Protein AF-0000000075980048 (afdb_homodimer)

Nearest PDB structures (foldseek):
  9bia-assembly1_C  TM=9.803E-01  e=6.933E-07  Mus musculus
  8szb-assembly1_A  TM=8.051E-01  e=3.350E-06  Homo sapiens
  8sza-assembly1_B  TM=8.006E-01  e=1.485E-04  Homo sapiens
  5l0h-assembly1_A  TM=6.666E-01  e=1.496E+00  Homo sapiens
  9bia-assembly1_C  TM=9.804E-01  e=6.391E-07  Mus musculus

Radius of gyration: 47.78 Å; Cα contacts (8 Å, |Δi|>4): 244; chains: 2; bounding box: 44×178×132 Å

Sequence (322 aa):
MADIVTNTSTPSNNNDKENENLPENELEMREIPNSTENQPRIIRFSSILDPNAYATKKTVAQGMLDVALLTANASQLKYLLQMGERHEFYHLMITLISISIILQILIGALFIVIGRMNVNKEKHQPRANSLNNAITIGIFIITVDNILISSFGMKNSDNIAMADIVTNTSTPSNNNDKENENLPENELEMREIPNSTENQPRIIRFSSILDPNAYATKKTVAQGMLDVALLTANASQLKYLLQMGERHEFYHLMITLISISIILQILIGALFIVIGRMNVNKEKHQPRANSLNNAITIGIFIITVDNILISSFGMKNSDNIA

Solvent-accessible surface area (backbone atoms only — not comparable to full-atom values): 19107 Å² total; per-residue (Å²): 140,74,85,72,79,71,81,76,76,74,77,78,77,76,77,70,80,70,76,71,75,69,74,76,74,73,74,71,72,67,71,66,74,75,70,68,69,71,51,74,71,66,71,61,77,66,61,68,68,49,67,39,61,54,51,39,53,50,40,50,39,42,46,40,51,50,51,27,40,46,41,46,47,50,39,50,50,52,49,49,64,70,64,36,80,76,40,92,52,34,68,59,45,54,50,53,49,51,50,43,46,55,52,47,52,53,47,50,52,50,45,57,55,54,53,71,54,54,62,79,40,70,85,42,24,54,58,48,52,53,51,50,50,53,44,39,53,52,44,50,51,45,25,54,48,37,50,51,48,46,70,58,67,70,74,73,66,71,72,78,108,132,81,73,76,72,78,76,79,76,76,78,78,79,75,76,74,76,75,74,73,74,68,74,77,75,73,74,70,73,70,70,66,73,74,70,68,68,71,52,73,71,67,71,62,77,65,61,68,69,48,67,39,61,55,51,39,52,49,42,53,40,42,46,40,50,49,53,27,40,45,41,48,49,50,40,52,50,52,49,49,63,69,63,37,80,77,41,92,52,35,70,58,44,52,50,52,48,52,51,44,48,55,53,47,52,54,47,50,52,50,45,56,56,54,54,73,54,53,62,77,39,69,85,42,23,55,58,48,50,51,50,50,51,52,45,39,54,50,45,50,51,46,24,54,50,36,52,52,47,46,71,58,67,69,72,73,66,70,70,80,108

Secondary structure (DSSP, 8-state):
------------------------------------S-S-----------HHHHHHHHHHHHHHHHHHHHHHHHHHHHHHHHHGGGSTTHHHHHHHHHHHHHHHHHHHHHHHHHHT--TTSGGGHHHHHHHHHHHHHHHHHHHHHHHHHHHH----GGGG-/------------------------------------S-S-----------HHHHHHHHHHHHHHHHHHHHHHHHHHHHHHHHHGGGSTTHHHHHHHHHHHHHHHHHHHHHHHHHHT--TTSGGGHHHHHHHHHHHHHHHHHHHHHHHHHHHH----GGGG-

Foldseek 3Di:
DDDPVPPPPVPPPPPPPVVPPPPPPPPPPPPPVCVCPPPPPPVPVVVPDPPQVVVLVVLVVVLVVLVVVLVVLVVVLVVLVVVPPVAPCSVVLNVLSVVLNVLSVVLSVLSVVLSPFGCVDPVRPVVNVVSVVVSVVSVVVSVVSVVVSVVRRDPPVVVVD/DPPVVPDPPPPPPPVVPPPVPPPPPPPPPPVPVPVCPPPPPPVPVVVPDPPQVVVLVVLVVVLVVLVVVLVVLVVVLVVLVVVPPVAPCSVVL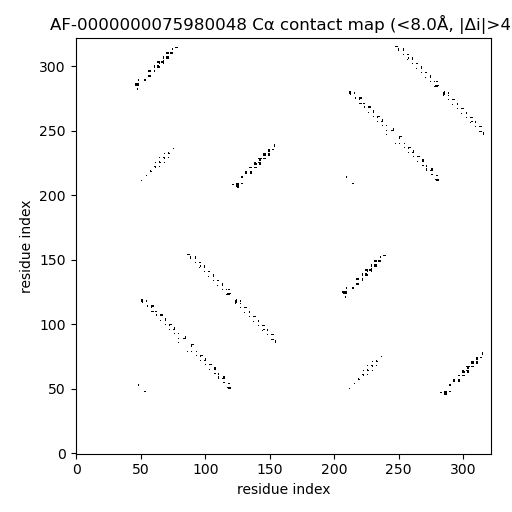NVLSVVLNVLSVVLSVLSVVLSPFGCVDPVRPVVNVVSVVVSVVSVVVSVVSVVVSVVRRDDPVVPVD

InterPro domains:
  IPR007007 Ninjurin [PF04923] (52-152)
  IPR007007 Ninjurin [PTHR12316] (14-157)

pLDDT: mean 70.2, std 27.67, range [22.55, 97.38]

Structure (mmCIF, N/CA/C/O backbone):
data_AF-0000000075980048-model_v1
#
loop_
_entity.id
_entity.type
_entity.pdbx_description
1 polymer 'Ninjurin-2-like isoform X2'
#
loop_
_atom_site.group_PDB
_atom_site.id
_atom_site.type_symbol
_atom_site.label_atom_id
_atom_site.label_alt_id
_atom_site.label_comp_id
_atom_site.label_asym_id
_atom_site.label_entity_id
_atom_site.label_seq_id
_atom_site.pdbx_PDB_ins_code
_atom_site.Cartn_x
_atom_site.Cartn_y
_atom_site.Cartn_z
_atom_site.occupancy
_atom_site.B_iso_or_equiv
_atom_site.auth_seq_id
_atom_site.auth_comp_id
_atom_site.auth_asym_id
_atom_site.auth_atom_id
_atom_site.pdbx_PDB_model_num
ATOM 1 N N . MET A 1 1 ? 28.969 -141.5 16.172 1 22.89 1 MET A N 1
ATOM 2 C CA . MET A 1 1 ? 29.688 -140.375 16.734 1 22.89 1 MET A CA 1
ATOM 3 C C . MET A 1 1 ? 28.922 -139 16.453 1 22.89 1 MET A C 1
ATOM 5 O O . MET A 1 1 ? 27.938 -139 15.727 1 22.89 1 MET A O 1
ATOM 9 N N . ALA A 1 2 ? 29.594 -138.125 15.75 1 22.55 2 ALA A N 1
ATOM 10 C CA . ALA A 1 2 ? 29.938 -136.75 16 1 22.55 2 ALA A CA 1
ATOM 11 C C . ALA A 1 2 ? 28.859 -135.75 15.445 1 22.55 2 ALA A C 1
ATOM 13 O O . ALA A 1 2 ? 28.391 -134.875 16.141 1 22.55 2 ALA A O 1
ATOM 14 N N . ASP A 1 3 ? 28.828 -135.625 14.18 1 24.42 3 ASP A N 1
ATOM 15 C CA . ASP A 1 3 ? 29.094 -134.25 13.703 1 24.42 3 ASP A CA 1
ATOM 16 C C . ASP A 1 3 ? 27.812 -133.375 13.648 1 24.42 3 ASP A C 1
ATOM 18 O O . ASP A 1 3 ? 26.844 -133.75 12.992 1 24.42 3 ASP A O 1
ATOM 22 N N . ILE A 1 4 ? 27.531 -132.75 14.727 1 28.95 4 ILE A N 1
ATOM 23 C CA . ILE A 1 4 ? 26.516 -131.75 15.219 1 28.95 4 ILE A CA 1
ATOM 24 C C . ILE A 1 4 ? 26.328 -130.625 14.211 1 28.95 4 ILE A C 1
ATOM 26 O O . ILE A 1 4 ? 27.172 -129.75 14.102 1 28.95 4 ILE A O 1
ATOM 30 N N . VAL A 1 5 ? 26.156 -131 12.961 1 31.89 5 VAL A N 1
ATOM 31 C CA . VAL A 1 5 ? 26.25 -130 11.883 1 31.89 5 VAL A CA 1
ATOM 32 C C . VAL A 1 5 ? 25.312 -128.875 12.172 1 31.89 5 VAL A C 1
ATOM 34 O O . VAL A 1 5 ? 24.094 -129 12.273 1 31.89 5 VAL A O 1
ATOM 37 N N . THR A 1 6 ? 25.781 -127.938 13.102 1 27.59 6 THR A N 1
ATOM 38 C CA . THR A 1 6 ? 25.25 -126.688 13.695 1 27.59 6 THR A CA 1
ATOM 39 C C . THR A 1 6 ? 24.766 -125.75 12.617 1 27.59 6 THR A C 1
ATOM 41 O O . THR A 1 6 ? 25.516 -125.438 11.688 1 27.59 6 THR A O 1
ATOM 44 N N . ASN A 1 7 ? 23.469 -125.812 12.25 1 26.84 7 ASN A N 1
ATOM 45 C CA . ASN A 1 7 ? 22.641 -125.125 11.297 1 26.84 7 ASN A CA 1
ATOM 46 C C . ASN A 1 7 ? 22.844 -123.562 11.391 1 26.84 7 ASN A C 1
ATOM 48 O O . ASN A 1 7 ? 22.5 -123 12.406 1 26.84 7 ASN A O 1
ATOM 52 N N . THR A 1 8 ? 24.094 -123.062 11.055 1 26.33 8 THR A N 1
ATOM 53 C CA . THR A 1 8 ? 24.578 -121.75 11.18 1 26.33 8 THR A CA 1
ATOM 54 C C . THR A 1 8 ? 23.609 -120.75 10.523 1 26.33 8 THR A C 1
ATOM 56 O O . THR A 1 8 ? 23.312 -120.875 9.328 1 26.33 8 THR A O 1
ATOM 59 N N . SER A 1 9 ? 22.547 -120.312 11.289 1 27.78 9 SER A N 1
ATOM 60 C CA . SER A 1 9 ? 21.453 -119.375 11.086 1 27.78 9 SER A CA 1
ATOM 61 C C . SER A 1 9 ? 21.938 -118.062 10.516 1 27.78 9 SER A C 1
ATOM 63 O O . SER A 1 9 ? 22.672 -117.312 11.18 1 27.78 9 SER A O 1
ATOM 65 N N . THR A 1 10 ? 22.516 -118.062 9.289 1 27.7 10 THR A N 1
ATOM 66 C CA . THR A 1 10 ? 23.172 -116.938 8.703 1 27.7 10 THR A CA 1
ATOM 67 C C . THR A 1 10 ? 22.234 -115.688 8.703 1 27.7 10 THR A C 1
ATOM 69 O O . THR A 1 10 ? 21.156 -115.75 8.133 1 27.7 10 THR A O 1
ATOM 72 N N . PRO A 1 11 ? 22.203 -114.875 9.812 1 30.25 11 PRO A N 1
ATOM 73 C CA . PRO A 1 11 ? 21.312 -113.75 10.031 1 30.25 11 PRO A CA 1
ATOM 74 C C . PRO A 1 11 ? 21.406 -112.688 8.922 1 30.25 11 PRO A C 1
ATOM 76 O O . PRO A 1 11 ? 22.516 -112.312 8.531 1 30.25 11 PRO A O 1
ATOM 79 N N . SER A 1 12 ? 20.75 -112.875 7.77 1 28.48 12 SER A N 1
ATOM 80 C CA . SER A 1 12 ? 20.812 -112 6.621 1 28.48 12 SER A CA 1
ATOM 81 C C . SER A 1 12 ? 20.609 -110.562 7.039 1 28.48 12 SER A C 1
ATOM 83 O O . SER A 1 12 ? 19.625 -110.188 7.703 1 28.48 12 SER A O 1
ATOM 85 N N . ASN A 1 13 ? 21.688 -109.75 7.398 1 24.8 13 ASN A N 1
ATOM 86 C CA . ASN A 1 13 ? 21.906 -108.375 7.793 1 24.8 13 ASN A CA 1
ATOM 87 C C . ASN A 1 13 ? 21.219 -107.375 6.828 1 24.8 13 ASN A C 1
ATOM 89 O O . ASN A 1 13 ? 21.688 -107.188 5.703 1 24.8 13 ASN A O 1
ATOM 93 N N . ASN A 1 14 ? 19.906 -107.562 6.504 1 25.2 14 ASN A N 1
ATOM 94 C CA . ASN A 1 14 ? 19.219 -106.625 5.598 1 25.2 14 ASN A CA 1
ATOM 95 C C . ASN A 1 14 ? 19.484 -105.188 5.953 1 25.2 14 ASN A C 1
ATOM 97 O O . ASN A 1 14 ? 19.188 -104.75 7.066 1 25.2 14 ASN A O 1
ATOM 101 N N . ASN A 1 15 ? 20.641 -104.625 5.539 1 23.73 15 ASN A N 1
ATOM 102 C CA . ASN A 1 15 ? 21.141 -103.25 5.641 1 23.73 15 ASN A CA 1
ATOM 103 C C . ASN A 1 15 ? 20.047 -102.25 5.312 1 23.73 15 ASN A C 1
ATOM 105 O O . ASN A 1 15 ? 19.406 -102.312 4.27 1 23.73 15 ASN A O 1
ATOM 109 N N . ASP A 1 16 ? 19.406 -101.5 6.297 1 26.7 16 ASP A N 1
ATOM 110 C CA . ASP A 1 16 ? 18.438 -100.438 6.57 1 26.7 16 ASP A CA 1
ATOM 111 C C . ASP A 1 16 ? 18.703 -99.25 5.715 1 26.7 16 ASP A C 1
ATOM 113 O O . ASP A 1 16 ? 18.375 -98.125 6.113 1 26.7 16 ASP A O 1
ATOM 117 N N . LYS A 1 17 ? 19.391 -99.312 4.516 1 28.08 17 LYS A N 1
ATOM 118 C CA . LYS A 1 17 ? 19.797 -97.938 4.117 1 28.08 17 LYS A CA 1
ATOM 119 C C . LYS A 1 17 ? 18.609 -97 3.979 1 28.08 17 LYS A C 1
ATOM 121 O O . LYS A 1 17 ? 17.797 -97.188 3.059 1 28.08 17 LYS A O 1
ATOM 126 N N . GLU A 1 18 ? 17.828 -96.812 5.07 1 27.5 18 GLU A N 1
ATOM 127 C CA . GLU A 1 18 ? 16.719 -95.875 5.047 1 27.5 18 GLU A CA 1
ATOM 128 C C . GLU A 1 18 ? 17.141 -94.562 4.434 1 27.5 18 GLU A C 1
ATOM 130 O O . GLU A 1 18 ? 18.047 -93.875 4.941 1 27.5 18 GLU A O 1
ATOM 135 N N . ASN A 1 19 ? 17.344 -94.562 3.066 1 26.55 19 ASN A N 1
ATOM 136 C CA . ASN A 1 19 ? 17.594 -93.312 2.336 1 26.55 19 ASN A CA 1
ATOM 137 C C . ASN A 1 19 ? 16.688 -92.188 2.834 1 26.55 19 ASN A C 1
ATOM 139 O O . ASN A 1 19 ? 15.469 -92.25 2.682 1 26.55 19 ASN A O 1
ATOM 143 N N . GLU A 1 20 ? 16.922 -91.688 4.039 1 28.11 20 GLU A N 1
ATOM 144 C CA . GLU A 1 20 ? 16.25 -90.562 4.652 1 28.11 20 GLU A CA 1
ATOM 145 C C . GLU A 1 20 ? 16.078 -89.438 3.66 1 28.11 20 GLU A C 1
ATOM 147 O O . GLU A 1 20 ? 17.062 -88.875 3.135 1 28.11 20 GLU A O 1
ATOM 152 N N . ASN A 1 21 ? 15.102 -89.625 2.699 1 29.31 21 ASN A N 1
ATOM 153 C CA . ASN A 1 21 ? 14.703 -88.5 1.833 1 29.31 21 ASN A CA 1
ATOM 154 C C . ASN A 1 21 ? 14.719 -87.188 2.582 1 29.31 21 ASN A C 1
ATOM 156 O O . ASN A 1 21 ? 14.062 -87.062 3.619 1 29.31 21 ASN A O 1
ATOM 160 N N . LEU A 1 22 ? 15.852 -86.5 2.674 1 30.58 22 LEU A N 1
ATOM 161 C CA . LEU A 1 22 ? 16 -85.188 3.238 1 30.58 22 LEU A CA 1
ATOM 162 C C . LEU A 1 22 ? 14.891 -84.25 2.764 1 30.58 22 LEU A C 1
ATOM 164 O O . LEU A 1 22 ? 14.586 -84.188 1.57 1 30.58 22 LEU A O 1
ATOM 168 N N . PRO A 1 23 ? 13.867 -84.125 3.648 1 31.61 23 PRO A N 1
ATOM 169 C CA . PRO A 1 23 ? 12.781 -83.188 3.277 1 31.61 23 PRO A CA 1
ATOM 170 C C . PRO A 1 23 ? 13.289 -81.875 2.633 1 31.61 23 PRO A C 1
ATOM 172 O O . PRO A 1 23 ? 14.336 -81.375 3.023 1 31.61 23 PRO A O 1
ATOM 175 N N . GLU A 1 24 ? 13.32 -81.812 1.314 1 29.7 24 GLU A N 1
ATOM 176 C CA . GLU A 1 24 ? 13.625 -80.562 0.643 1 29.7 24 GLU A CA 1
ATOM 177 C C . GLU A 1 24 ? 12.992 -79.375 1.374 1 29.7 24 GLU A C 1
ATOM 179 O O . GLU A 1 24 ? 11.773 -79.312 1.559 1 29.7 24 GLU A O 1
ATOM 184 N N . ASN A 1 25 ? 13.594 -78.938 2.5 1 28.64 25 ASN A N 1
ATOM 185 C CA . ASN A 1 25 ? 13.242 -77.688 3.195 1 28.64 25 ASN A CA 1
ATOM 186 C C . ASN A 1 25 ? 12.844 -76.562 2.217 1 28.64 25 ASN A C 1
ATOM 188 O O . ASN A 1 25 ? 13.664 -76.125 1.425 1 28.64 25 ASN A O 1
ATOM 192 N N . GLU A 1 26 ? 11.641 -76.75 1.556 1 31.55 26 GLU A N 1
ATOM 193 C CA . GLU A 1 26 ? 11.078 -75.625 0.807 1 31.55 26 GLU A CA 1
ATOM 194 C C . GLU A 1 26 ? 11.398 -74.312 1.481 1 31.55 26 GLU A C 1
ATOM 196 O O . GLU A 1 26 ? 11.07 -74.062 2.65 1 31.55 26 GLU A O 1
ATOM 201 N N . LEU A 1 27 ? 12.578 -73.75 1.299 1 29.86 27 LEU A N 1
ATOM 202 C CA . LEU A 1 27 ? 12.922 -72.375 1.653 1 29.86 27 LEU A CA 1
ATOM 203 C C . LEU A 1 27 ? 11.742 -71.438 1.426 1 29.86 27 LEU A C 1
ATOM 205 O O . LEU A 1 27 ? 11.281 -71.25 0.293 1 29.86 27 LEU A O 1
ATOM 209 N N . GLU A 1 28 ? 10.695 -71.5 2.277 1 32.94 28 GLU A N 1
ATOM 210 C CA . GLU A 1 28 ? 9.695 -70.438 2.348 1 32.94 28 GLU A CA 1
ATOM 211 C C . GLU A 1 28 ? 10.336 -69.062 2.123 1 32.94 28 GLU A C 1
ATOM 213 O O . GLU A 1 28 ? 11.148 -68.625 2.926 1 32.94 28 GLU A O 1
ATOM 218 N N . MET A 1 29 ? 10.82 -68.812 0.906 1 29.86 29 MET A N 1
ATOM 219 C CA . MET A 1 29 ? 11.18 -67.375 0.688 1 29.86 29 MET A CA 1
ATOM 220 C C . MET A 1 29 ? 10.172 -66.438 1.353 1 29.86 29 MET A C 1
ATOM 222 O O . MET A 1 29 ? 9.008 -66.438 0.955 1 29.86 29 MET A O 1
ATOM 226 N N . ARG A 1 30 ? 10.148 -66.438 2.693 1 30.91 30 ARG A N 1
ATOM 227 C CA . ARG A 1 30 ? 9.391 -65.375 3.346 1 30.91 30 ARG A CA 1
ATOM 228 C C . ARG A 1 30 ? 9.484 -64.062 2.566 1 30.91 30 ARG A C 1
ATOM 230 O O . ARG A 1 30 ? 10.586 -63.562 2.332 1 30.91 30 ARG A O 1
ATOM 237 N N . GLU A 1 31 ? 8.633 -63.938 1.567 1 34.25 31 GLU A N 1
ATOM 238 C CA . GLU A 1 31 ? 8.484 -62.594 1.015 1 34.25 31 GLU A CA 1
ATOM 239 C C . GLU A 1 31 ? 8.594 -61.531 2.105 1 34.25 31 GLU A C 1
ATOM 241 O O . GLU A 1 31 ? 7.844 -61.562 3.086 1 34.25 31 GLU A O 1
ATOM 246 N N . ILE A 1 32 ? 9.781 -61.188 2.529 1 35.41 32 ILE A N 1
ATOM 247 C CA . ILE A 1 32 ? 9.906 -60 3.369 1 35.41 32 ILE A CA 1
ATOM 248 C C . ILE A 1 32 ? 8.961 -58.906 2.867 1 35.41 32 ILE A C 1
ATOM 250 O O . ILE A 1 32 ? 8.992 -58.531 1.69 1 35.41 32 ILE A O 1
ATOM 254 N N . PRO A 1 33 ? 7.719 -58.906 3.424 1 34.97 33 PRO A N 1
ATOM 255 C CA . PRO A 1 33 ? 6.949 -57.75 2.941 1 34.97 33 PRO A CA 1
ATOM 256 C C . PRO A 1 33 ? 7.812 -56.5 2.76 1 34.97 33 PRO A C 1
ATOM 258 O O . PRO A 1 33 ? 8.727 -56.25 3.553 1 34.97 33 PRO A O 1
ATOM 261 N N . ASN A 1 34 ? 8.266 -56.188 1.559 1 34.56 34 ASN A N 1
ATOM 262 C CA . ASN A 1 34 ? 8.875 -54.906 1.263 1 34.56 34 ASN A CA 1
ATOM 263 C C . ASN A 1 34 ? 8.266 -53.781 2.102 1 34.56 34 ASN A C 1
ATOM 265 O O . ASN A 1 34 ? 7.082 -53.469 1.952 1 34.56 34 ASN A O 1
ATOM 269 N N . SER A 1 35 ? 8.43 -53.812 3.42 1 35.81 35 SER A N 1
ATOM 270 C CA . SER A 1 35 ? 8.109 -52.688 4.316 1 35.81 35 SER A CA 1
ATOM 271 C C . SER A 1 35 ? 8.383 -51.344 3.65 1 35.81 35 SER A C 1
ATOM 273 O O . SER A 1 35 ? 9.352 -50.656 3.988 1 35.81 35 SER A O 1
ATOM 275 N N . THR A 1 36 ? 8.562 -51.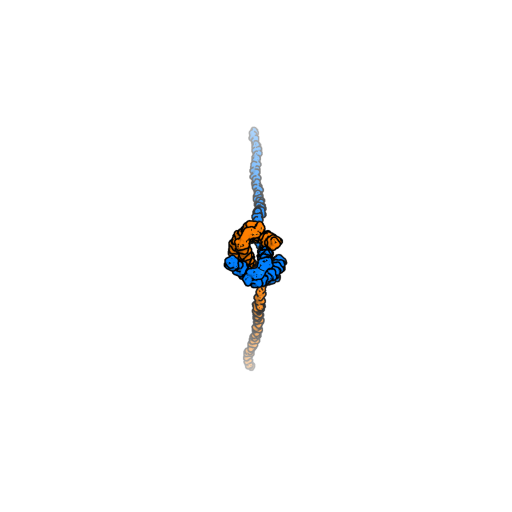375 2.299 1 38.69 36 THR A N 1
ATOM 276 C CA . THR A 1 36 ? 8.719 -50.062 1.709 1 38.69 36 THR A CA 1
ATOM 277 C C . THR A 1 36 ? 7.688 -49.094 2.279 1 38.69 36 THR A C 1
ATOM 279 O O . THR A 1 36 ? 7.605 -47.938 1.85 1 38.69 36 THR A O 1
ATOM 282 N N . GLU A 1 37 ? 6.664 -49.688 2.879 1 36.12 37 GLU A N 1
ATOM 283 C CA . GLU A 1 37 ? 5.547 -48.812 3.182 1 36.12 37 GLU A CA 1
ATOM 284 C C . GLU A 1 37 ? 5.992 -47.625 4.047 1 36.12 37 GLU A C 1
ATOM 286 O O . GLU A 1 37 ? 5.5 -46.5 3.891 1 36.12 37 GLU A O 1
ATOM 291 N N . ASN A 1 38 ? 6.566 -48.062 5.211 1 36.72 38 ASN A N 1
ATOM 292 C CA . ASN A 1 38 ? 6.602 -47.062 6.266 1 36.72 38 ASN A CA 1
ATOM 293 C C . ASN A 1 38 ? 7.602 -45.938 5.953 1 36.72 38 ASN A C 1
ATOM 295 O O . ASN A 1 38 ? 8.703 -45.938 6.504 1 36.72 38 ASN A O 1
ATOM 299 N N . GLN A 1 39 ? 8.234 -46 4.789 1 37.38 39 GLN A N 1
ATOM 300 C CA . GLN A 1 39 ? 9.07 -44.812 4.734 1 37.38 39 GLN A CA 1
ATOM 301 C C . GLN A 1 39 ? 8.344 -43.594 5.348 1 37.38 39 GLN A C 1
ATOM 303 O O . GLN A 1 39 ? 7.148 -43.406 5.129 1 37.38 39 GLN A O 1
ATOM 308 N N . PRO A 1 40 ? 8.633 -43.281 6.547 1 37.66 40 PRO A N 1
ATOM 309 C CA . PRO A 1 40 ? 7.957 -42.062 7.047 1 37.66 40 PRO A CA 1
ATOM 310 C C . PRO A 1 40 ? 7.695 -41.031 5.953 1 37.66 40 PRO A C 1
ATOM 312 O O . PRO A 1 40 ? 8.57 -40.781 5.121 1 37.66 40 PRO A O 1
ATOM 315 N N . ARG A 1 41 ? 6.531 -41.125 5.305 1 35.56 41 ARG A N 1
ATOM 316 C CA . ARG A 1 41 ? 6.164 -39.969 4.496 1 35.56 41 ARG A CA 1
ATOM 317 C C . ARG A 1 41 ? 6.719 -38.688 5.094 1 35.56 41 ARG A C 1
ATOM 319 O O . ARG A 1 41 ? 6.297 -38.25 6.172 1 35.56 41 ARG A O 1
ATOM 326 N N . ILE A 1 42 ? 7.988 -38.594 5.199 1 33.53 42 ILE A N 1
ATOM 327 C CA . ILE A 1 42 ? 8.414 -37.219 5.477 1 33.53 42 ILE A CA 1
ATOM 328 C C . ILE A 1 42 ? 7.379 -36.25 4.941 1 33.53 42 ILE A C 1
ATOM 330 O O . ILE A 1 42 ? 7.141 -36.188 3.73 1 33.53 42 ILE A O 1
ATOM 334 N N . ILE A 1 43 ? 6.285 -36.219 5.578 1 34.66 43 ILE A N 1
ATOM 335 C CA . ILE A 1 43 ? 5.43 -35.094 5.301 1 34.66 43 ILE A CA 1
ATOM 336 C C . ILE A 1 43 ? 6.285 -33.875 4.91 1 34.66 43 ILE A C 1
ATOM 338 O O . ILE A 1 43 ? 6.977 -33.312 5.75 1 34.66 43 ILE A O 1
ATOM 342 N N . ARG A 1 44 ? 7.117 -34.062 3.963 1 35.94 44 ARG A N 1
ATOM 343 C CA . ARG A 1 44 ? 7.668 -32.844 3.426 1 35.94 44 ARG A CA 1
ATOM 344 C C . ARG A 1 44 ? 6.641 -31.703 3.492 1 35.94 44 ARG A C 1
ATOM 346 O O . ARG A 1 44 ? 5.566 -31.812 2.896 1 35.94 44 ARG A O 1
ATOM 353 N N . PHE A 1 45 ? 6.402 -31.203 4.605 1 38.38 45 PHE A N 1
ATOM 354 C CA . PHE A 1 45 ? 5.754 -29.891 4.594 1 38.38 45 PHE A CA 1
ATOM 355 C C . PHE A 1 45 ? 6.098 -29.125 3.32 1 38.38 45 PHE A C 1
ATOM 357 O O . PHE A 1 45 ? 7.098 -28.406 3.273 1 38.38 45 PHE A O 1
ATOM 364 N N . SER A 1 46 ? 6.488 -29.797 2.285 1 42.94 46 SER A N 1
ATOM 365 C CA . SER A 1 46 ? 6.605 -29.125 0.997 1 42.94 46 SER A CA 1
ATOM 366 C C . SER A 1 46 ? 5.531 -28.047 0.834 1 42.94 46 SER A C 1
ATOM 368 O O . SER A 1 46 ? 4.355 -28.359 0.646 1 42.94 46 SER A O 1
ATOM 370 N N . SER A 1 47 ? 5.34 -27.094 1.734 1 51.66 47 SER A N 1
ATOM 371 C CA . SER A 1 47 ? 4.391 -25.984 1.753 1 51.66 47 SER A CA 1
ATOM 372 C C . SER A 1 47 ? 4.152 -25.438 0.349 1 51.66 47 SER A C 1
ATOM 374 O O . SER A 1 47 ? 4.965 -24.672 -0.17 1 51.66 47 SER A O 1
ATOM 376 N N . ILE A 1 48 ? 3.816 -26.344 -0.517 1 63.78 48 ILE A N 1
ATOM 377 C CA . ILE A 1 48 ? 3.418 -25.922 -1.853 1 63.78 48 ILE A CA 1
ATOM 378 C C . ILE A 1 48 ? 2.533 -24.688 -1.755 1 63.78 48 ILE A C 1
ATOM 380 O O . ILE A 1 48 ? 1.505 -24.688 -1.075 1 63.78 48 ILE A O 1
ATOM 384 N N . LEU A 1 49 ? 3.088 -23.641 -2.029 1 75.56 49 LEU A N 1
ATOM 385 C CA . LEU A 1 49 ? 2.406 -22.359 -2.055 1 75.56 49 LEU A CA 1
ATOM 386 C C . LEU A 1 49 ? 1.154 -22.422 -2.922 1 75.56 49 LEU A C 1
ATOM 388 O O . LEU A 1 49 ? 1.207 -22.891 -4.062 1 75.56 49 LEU A O 1
ATOM 392 N N . ASP A 1 50 ? -0.041 -22.438 -2.281 1 85.06 50 ASP A N 1
ATOM 393 C CA . ASP A 1 50 ? -1.274 -22.219 -3.029 1 85.06 50 ASP A CA 1
ATOM 394 C C . ASP A 1 50 ? -1.301 -20.812 -3.641 1 85.06 50 ASP A C 1
ATOM 396 O O . ASP A 1 50 ? -1.375 -19.812 -2.92 1 85.06 50 ASP A O 1
ATOM 400 N N . PRO A 1 51 ? -1.193 -20.828 -4.965 1 83.69 51 PRO A N 1
ATOM 401 C CA . PRO A 1 51 ? -1.118 -19.531 -5.637 1 83.69 51 PRO A CA 1
ATOM 402 C C . PRO A 1 51 ? -2.273 -18.609 -5.258 1 83.69 51 PRO A C 1
ATOM 404 O O . PRO A 1 51 ? -2.078 -17.391 -5.113 1 83.69 51 PRO A O 1
ATOM 407 N N . ASN A 1 52 ? -3.439 -19.125 -5.055 1 87.19 52 ASN A N 1
ATOM 408 C CA . ASN A 1 52 ? -4.582 -18.297 -4.699 1 87.19 52 ASN A CA 1
ATOM 409 C C . ASN A 1 52 ? -4.445 -17.734 -3.285 1 87.19 52 ASN A C 1
ATOM 411 O O . ASN A 1 52 ? -4.719 -16.562 -3.053 1 87.19 52 ASN A O 1
ATOM 415 N N . ALA A 1 53 ? -4.109 -18.594 -2.385 1 85.94 53 ALA A N 1
ATOM 416 C CA . ALA A 1 53 ? -3.918 -18.125 -1.014 1 85.94 53 ALA A CA 1
ATOM 417 C C . ALA A 1 53 ? -2.824 -17.062 -0.94 1 85.94 53 ALA A C 1
ATOM 419 O O . ALA A 1 53 ? -2.963 -16.062 -0.227 1 85.94 53 ALA A O 1
ATOM 420 N N . TYR A 1 54 ? -1.812 -17.297 -1.627 1 88.31 54 TYR A N 1
ATOM 421 C CA . TYR A 1 54 ? -0.689 -16.375 -1.685 1 88.31 54 TYR A CA 1
ATOM 422 C C . TYR A 1 54 ? -1.118 -15.039 -2.271 1 88.31 54 TYR A C 1
ATOM 424 O O . TYR A 1 54 ? -0.813 -13.977 -1.712 1 88.31 54 TYR A O 1
ATOM 432 N N . ALA A 1 55 ? -1.833 -15.055 -3.305 1 88.56 55 ALA A N 1
ATOM 433 C CA . ALA A 1 55 ? -2.336 -13.844 -3.959 1 88.56 55 ALA A CA 1
ATOM 434 C C . ALA A 1 55 ? -3.32 -13.102 -3.059 1 88.56 55 ALA A C 1
ATOM 436 O O . ALA A 1 55 ? -3.32 -11.875 -3.01 1 88.56 55 ALA A O 1
ATOM 437 N N . THR A 1 56 ? -4.168 -13.781 -2.363 1 89 56 THR A N 1
ATOM 438 C CA . THR A 1 56 ? -5.152 -13.18 -1.47 1 89 56 THR A CA 1
ATOM 439 C C . THR A 1 56 ? -4.465 -12.477 -0.303 1 89 56 THR A C 1
ATOM 441 O O . THR A 1 56 ? -4.875 -11.391 0.099 1 89 56 THR A O 1
ATOM 444 N N . LYS A 1 57 ? -3.471 -13.102 0.218 1 89.94 57 LYS A N 1
ATOM 445 C CA . LYS A 1 57 ? -2.691 -12.484 1.286 1 89.94 57 LYS A CA 1
ATOM 446 C C . LYS A 1 57 ? -2.076 -11.164 0.826 1 89.94 57 LYS A C 1
ATOM 448 O O . LYS A 1 57 ? -2.09 -10.18 1.563 1 89.94 57 LYS A O 1
ATOM 453 N N . LYS A 1 58 ? -1.6 -11.094 -0.357 1 91.75 58 LYS A N 1
ATOM 454 C CA . LYS A 1 58 ? -1.033 -9.867 -0.924 1 91.75 58 LYS A CA 1
ATOM 455 C C . LYS A 1 58 ? -2.105 -8.805 -1.11 1 91.75 58 LYS A C 1
ATOM 457 O O . LYS A 1 58 ? -1.857 -7.617 -0.873 1 91.75 58 LYS A O 1
ATOM 462 N N . THR A 1 59 ? -3.242 -9.234 -1.499 1 93.19 59 THR A N 1
ATOM 463 C CA . THR A 1 59 ? -4.363 -8.32 -1.673 1 93.19 59 THR A CA 1
ATOM 464 C C . THR A 1 59 ? -4.777 -7.715 -0.335 1 93.19 59 THR A C 1
ATOM 466 O O . THR A 1 59 ? -5.035 -6.512 -0.247 1 93.19 59 THR A O 1
ATOM 469 N N . VAL A 1 60 ? -4.844 -8.469 0.671 1 94.31 60 VAL A N 1
ATOM 470 C CA . VAL A 1 60 ? -5.176 -7.984 2.006 1 94.31 60 VAL A CA 1
ATOM 471 C C . VAL A 1 60 ? -4.129 -6.973 2.463 1 94.31 60 VAL A C 1
ATOM 473 O O . VAL A 1 60 ? -4.473 -5.902 2.973 1 94.31 60 VAL A O 1
ATOM 476 N N . ALA A 1 61 ? -2.887 -7.367 2.236 1 94.75 61 ALA A N 1
ATOM 477 C CA . ALA A 1 61 ? -1.797 -6.461 2.596 1 94.75 61 ALA A CA 1
ATOM 478 C C . ALA A 1 61 ? -1.902 -5.145 1.834 1 94.75 61 ALA A C 1
ATOM 480 O O . ALA A 1 61 ? -1.704 -4.07 2.408 1 94.75 61 ALA A O 1
ATOM 481 N N . GLN A 1 62 ? -2.191 -5.152 0.553 1 95.44 62 GLN A N 1
ATOM 482 C CA . GLN A 1 62 ? -2.41 -3.955 -0.252 1 95.44 62 GLN A CA 1
ATOM 483 C C . GLN A 1 62 ? -3.568 -3.127 0.298 1 95.44 62 GLN A C 1
ATOM 485 O O . GLN A 1 62 ? -3.488 -1.898 0.356 1 95.44 62 GLN A O 1
ATOM 490 N N . GLY A 1 63 ? -4.656 -3.881 0.61 1 95.69 63 GLY A N 1
ATOM 491 C CA . GLY A 1 63 ? -5.789 -3.191 1.207 1 95.69 63 GLY A CA 1
ATOM 492 C C . GLY A 1 63 ? -5.441 -2.482 2.502 1 95.69 63 GLY A C 1
ATOM 493 O O . GLY A 1 63 ? -5.902 -1.367 2.75 1 95.69 63 GLY A O 1
ATOM 494 N N . MET A 1 64 ? -4.695 -3.1 3.324 1 95.94 64 MET A N 1
ATOM 495 C CA . MET A 1 64 ? -4.254 -2.494 4.578 1 95.94 64 MET A CA 1
ATOM 496 C C . MET A 1 64 ? -3.422 -1.244 4.316 1 95.94 64 MET A C 1
ATOM 498 O O . MET A 1 64 ? -3.607 -0.22 4.977 1 95.94 64 MET A O 1
ATOM 502 N N . LEU A 1 65 ? -2.498 -1.306 3.387 1 96.94 65 LEU A N 1
ATOM 503 C CA . LEU A 1 65 ? -1.689 -0.147 3.021 1 96.94 65 LEU A CA 1
ATOM 504 C C . LEU A 1 65 ? -2.562 0.974 2.471 1 96.94 65 LEU A C 1
ATOM 506 O O . LEU A 1 65 ? -2.322 2.15 2.754 1 96.94 65 LEU A O 1
ATOM 510 N N . ASP A 1 66 ? -3.523 0.575 1.682 1 97 66 ASP A N 1
ATOM 511 C CA . ASP A 1 66 ? -4.461 1.547 1.125 1 97 66 ASP A CA 1
ATOM 512 C C . ASP A 1 66 ? -5.219 2.273 2.232 1 97 66 ASP A C 1
ATOM 514 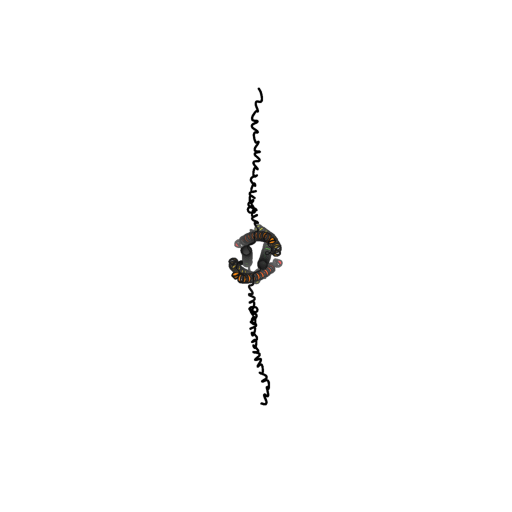O O . ASP A 1 66 ? -5.387 3.494 2.182 1 97 66 ASP A O 1
ATOM 518 N N . VAL A 1 67 ? -5.738 1.584 3.246 1 96.06 67 VAL A N 1
ATOM 519 C CA . VAL A 1 67 ? -6.438 2.182 4.379 1 96.06 67 VAL A CA 1
ATOM 520 C C . VAL A 1 67 ? -5.492 3.109 5.137 1 96.06 67 VAL A C 1
ATOM 522 O O . VAL A 1 67 ? -5.891 4.199 5.562 1 96.06 67 VAL A O 1
ATOM 525 N N . ALA A 1 68 ? -4.312 2.686 5.297 1 96.44 68 ALA A N 1
ATOM 526 C CA . ALA A 1 68 ? -3.322 3.52 5.973 1 96.44 68 ALA A CA 1
ATOM 527 C C . ALA A 1 68 ? -3.102 4.828 5.219 1 96.44 68 ALA A C 1
ATOM 529 O O . ALA A 1 68 ? -3.062 5.902 5.824 1 96.44 68 ALA A O 1
ATOM 530 N N . LEU A 1 69 ? -2.951 4.758 3.961 1 95.81 69 LEU A N 1
ATOM 531 C CA . LEU A 1 69 ? -2.752 5.934 3.115 1 95.81 69 LEU A CA 1
ATOM 532 C C . LEU A 1 69 ? -3.988 6.824 3.127 1 95.81 69 LEU A C 1
ATOM 534 O O . LEU A 1 69 ? -3.873 8.047 3.207 1 95.81 69 LEU A O 1
ATOM 538 N N . LEU A 1 70 ? -5.125 6.23 3.055 1 95.75 70 LEU A N 1
ATOM 539 C CA . LEU A 1 70 ? -6.383 6.969 3.129 1 95.75 70 LEU A CA 1
ATOM 540 C C . LEU A 1 70 ? -6.484 7.738 4.441 1 95.75 70 LEU A C 1
ATOM 542 O O . LEU A 1 70 ? -6.855 8.914 4.453 1 95.75 70 LEU A O 1
ATOM 546 N N . THR A 1 71 ? -6.164 7.098 5.516 1 94.88 71 THR A N 1
ATOM 547 C CA . THR A 1 71 ? -6.207 7.734 6.828 1 94.88 71 THR A CA 1
ATOM 548 C C . THR A 1 71 ? -5.199 8.875 6.91 1 94.88 71 THR A C 1
ATOM 550 O O . THR A 1 71 ? -5.504 9.945 7.445 1 94.88 71 THR A O 1
ATOM 553 N N . ALA A 1 72 ? -4.047 8.68 6.371 1 92.44 72 ALA A N 1
ATOM 554 C CA . ALA A 1 72 ? -3.027 9.719 6.359 1 92.44 72 ALA A CA 1
ATOM 555 C C . ALA A 1 72 ? -3.49 10.93 5.555 1 92.44 72 ALA A C 1
ATOM 557 O O . ALA A 1 72 ? -3.336 12.07 5.992 1 92.44 72 ALA A O 1
ATOM 558 N N . ASN A 1 73 ? -4.043 10.742 4.453 1 93.69 73 ASN A N 1
ATOM 559 C CA . ASN A 1 73 ? -4.527 11.828 3.604 1 93.69 73 ASN A CA 1
ATOM 560 C C . ASN A 1 73 ? -5.738 12.523 4.219 1 93.69 73 ASN A C 1
ATOM 562 O O . ASN A 1 73 ? -5.906 13.734 4.066 1 93.69 73 ASN A O 1
ATOM 566 N N . ALA A 1 74 ? -6.562 11.711 4.871 1 93 74 ALA A N 1
ATOM 567 C CA . ALA A 1 74 ? -7.688 12.312 5.582 1 93 74 ALA A CA 1
ATOM 568 C C . ALA A 1 74 ? -7.199 13.219 6.707 1 93 74 ALA A C 1
ATOM 570 O O . ALA A 1 74 ? -7.727 14.32 6.898 1 93 74 ALA A O 1
ATOM 571 N N . SER A 1 75 ? -6.234 12.82 7.402 1 88.94 75 SER A N 1
ATOM 572 C CA . SER A 1 75 ? -5.637 13.617 8.469 1 88.94 75 SER A CA 1
ATOM 573 C C . SER A 1 75 ? -4.98 14.875 7.91 1 88.94 75 SER A C 1
ATOM 575 O O . SER A 1 75 ? -5.082 15.945 8.508 1 88.94 75 SER A O 1
ATOM 577 N N . GLN A 1 76 ? -4.336 14.695 6.797 1 87.5 76 GLN A N 1
ATOM 578 C CA . GLN A 1 76 ? -3.703 15.844 6.152 1 87.5 76 GLN A CA 1
ATOM 579 C C . GLN A 1 76 ? -4.742 16.859 5.691 1 87.5 76 GLN A C 1
ATOM 581 O O . GLN A 1 76 ? -4.531 18.062 5.809 1 87.5 76 GLN A O 1
ATOM 586 N N . LEU A 1 77 ? -5.785 16.359 5.152 1 89.25 77 LEU A N 1
ATOM 587 C CA . LEU A 1 77 ? -6.871 17.25 4.734 1 89.25 77 LEU A CA 1
ATOM 588 C C . LEU A 1 77 ? -7.445 18 5.926 1 89.25 77 LEU A C 1
ATOM 590 O O . LEU A 1 77 ? -7.703 19.203 5.836 1 89.25 77 LEU A O 1
ATOM 594 N N . LYS A 1 78 ? -7.605 17.281 6.988 1 86.88 78 LYS A N 1
ATOM 595 C CA . LYS A 1 78 ? -8.109 17.891 8.219 1 86.88 78 LYS A CA 1
ATOM 596 C C . LYS A 1 78 ? -7.195 19.031 8.68 1 86.88 78 LYS A C 1
ATOM 598 O O . LYS A 1 78 ? -7.668 20.109 9.023 1 86.88 78 LYS A O 1
ATOM 603 N N . TYR A 1 79 ? -6.008 18.828 8.656 1 79.19 79 TYR A N 1
ATOM 604 C CA . TYR A 1 79 ? -5.039 19.828 9.07 1 79.19 79 TYR A CA 1
ATOM 605 C C . TYR A 1 79 ? -5.09 21.047 8.156 1 79.19 79 TYR A C 1
ATOM 607 O O . TYR A 1 79 ? -5.074 22.188 8.625 1 79.19 79 TYR A O 1
ATOM 615 N N . LEU A 1 80 ? -5.109 20.875 6.965 1 82.69 80 LEU A N 1
ATOM 616 C CA . LEU A 1 80 ? -5.129 21.953 5.988 1 82.69 80 LEU A CA 1
ATOM 617 C C . LEU A 1 80 ? -6.379 22.812 6.152 1 82.69 80 LEU A C 1
ATOM 619 O O . LEU A 1 80 ? -6.324 24.031 6.023 1 82.69 80 LEU A O 1
ATOM 623 N N . LEU A 1 81 ? -7.418 22.156 6.434 1 84.94 81 LEU A N 1
ATOM 624 C CA . LEU A 1 81 ? -8.672 22.875 6.613 1 84.94 81 LEU A CA 1
ATOM 625 C C . LEU A 1 81 ? -8.648 23.703 7.895 1 84.94 81 LEU A C 1
ATOM 627 O O . LEU A 1 81 ? -9.25 24.766 7.957 1 84.94 81 LEU A O 1
ATOM 631 N N . GLN A 1 82 ? -7.898 23.234 8.812 1 77.5 82 GLN A N 1
ATOM 632 C CA . GLN A 1 82 ? -7.773 23.938 10.078 1 77.5 82 GLN A CA 1
ATOM 633 C C . GLN A 1 82 ? -6.824 25.125 9.953 1 77.5 82 GLN A C 1
ATOM 635 O O . GLN A 1 82 ? -7.035 26.172 10.578 1 77.5 82 GLN A O 1
ATOM 640 N N . MET A 1 83 ? -5.824 24.938 9.203 1 73.88 83 MET A N 1
ATOM 641 C CA . MET A 1 83 ? -4.855 26.016 9.023 1 73.88 83 MET A CA 1
ATOM 642 C C . MET A 1 83 ? -5.414 27.094 8.102 1 73.88 83 MET A C 1
ATOM 644 O O . MET A 1 83 ? -5.023 28.266 8.203 1 73.88 83 MET A O 1
ATOM 648 N N . GLY A 1 84 ? -6.379 26.734 7.281 1 68.88 84 GLY A N 1
ATOM 649 C CA . GLY A 1 84 ? -7.055 27.703 6.43 1 68.88 84 GLY A CA 1
ATOM 650 C C . GLY A 1 84 ? -6.184 28.219 5.305 1 68.88 84 GLY A C 1
ATOM 651 O O . GLY A 1 84 ? -5.262 27.531 4.859 1 68.88 84 GLY A O 1
ATOM 652 N N . GLU A 1 85 ? -6.695 29.328 4.684 1 64.44 85 GLU A N 1
ATOM 653 C CA . GLU A 1 85 ? -6.164 29.953 3.477 1 64.44 85 GLU A CA 1
ATOM 654 C C . GLU A 1 85 ? -4.809 30.609 3.744 1 64.44 85 GLU A C 1
ATOM 656 O O . GLU A 1 85 ? -4.223 31.219 2.85 1 64.44 85 GLU A O 1
ATOM 661 N N . ARG A 1 86 ? -4.332 30.359 4.898 1 62.19 86 ARG A N 1
ATOM 662 C CA . ARG A 1 86 ? -3.025 30.953 5.172 1 62.19 86 ARG A CA 1
ATOM 663 C C . ARG A 1 86 ? -1.919 30.203 4.445 1 62.19 86 ARG A C 1
ATOM 665 O O . ARG A 1 86 ? -0.836 30.734 4.215 1 62.19 86 ARG A O 1
ATOM 672 N N . HIS A 1 87 ? -2.299 29.094 3.887 1 60.75 87 HIS A N 1
ATOM 673 C CA . HIS A 1 87 ? -1.342 28.312 3.113 1 60.75 87 HIS A CA 1
ATOM 674 C C . HIS A 1 87 ? -1.312 28.766 1.657 1 60.75 87 HIS A C 1
ATOM 676 O O . HIS A 1 87 ? -2.363 28.953 1.041 1 60.75 87 HIS A O 1
ATOM 682 N N . GLU A 1 88 ? -0.199 29.219 1.107 1 66.06 88 GLU A N 1
ATOM 683 C CA . GLU A 1 88 ? -0.041 29.734 -0.249 1 66.06 88 GLU A CA 1
ATOM 684 C C . GLU A 1 88 ? -0.681 28.797 -1.272 1 66.06 88 GLU A C 1
ATOM 686 O O . GLU A 1 88 ? -1.352 29.25 -2.201 1 66.06 88 GLU A O 1
ATOM 691 N N . PHE A 1 89 ? -0.531 27.5 -0.983 1 76.94 89 PHE A N 1
ATOM 692 C CA . PHE A 1 89 ? -1.036 26.531 -1.953 1 76.94 89 PHE A CA 1
ATOM 693 C C . PHE A 1 89 ? -2.213 25.75 -1.38 1 76.94 89 PHE A C 1
ATOM 695 O O . PHE A 1 89 ? -2.35 24.547 -1.626 1 76.94 89 PHE A O 1
ATOM 702 N N . TYR A 1 90 ? -2.982 26.484 -0.637 1 83.62 90 TYR A N 1
ATOM 703 C CA . TYR A 1 90 ? -4.094 25.859 0.07 1 83.62 90 TYR A CA 1
ATOM 704 C C . TYR A 1 90 ? -5.059 25.203 -0.906 1 83.62 90 TYR A C 1
ATOM 706 O O . TYR A 1 90 ? -5.367 24.016 -0.774 1 83.62 90 TYR A O 1
ATOM 714 N N . HIS A 1 91 ? -5.438 25.922 -1.887 1 86.69 91 HIS A N 1
ATOM 715 C CA . HIS A 1 91 ? -6.43 25.391 -2.82 1 86.69 91 HIS A CA 1
ATOM 716 C C . HIS A 1 91 ? -5.867 24.219 -3.619 1 86.69 91 HIS A C 1
ATOM 718 O O . HIS A 1 91 ? -6.578 23.25 -3.883 1 86.69 91 HIS A O 1
ATOM 724 N N . LEU A 1 92 ? -4.648 24.359 -3.949 1 89 92 LEU A N 1
ATOM 725 C CA . LEU A 1 92 ? -4 23.281 -4.699 1 89 92 LEU A CA 1
ATOM 726 C C . LEU A 1 92 ? -3.928 22.016 -3.869 1 89 92 LEU A C 1
ATOM 728 O O . LEU A 1 92 ? -4.289 20.938 -4.348 1 89 92 LEU A O 1
ATOM 732 N N . MET A 1 93 ? -3.533 22.156 -2.623 1 90.5 93 MET A N 1
ATOM 733 C CA . MET A 1 93 ? -3.354 20.984 -1.762 1 90.5 93 MET A CA 1
ATOM 734 C C . MET A 1 93 ? -4.691 20.328 -1.461 1 90.5 93 MET A C 1
ATOM 736 O O . MET A 1 93 ? -4.809 19.094 -1.527 1 90.5 93 MET A O 1
ATOM 740 N N . ILE A 1 94 ? -5.629 21.125 -1.174 1 91.62 94 ILE A N 1
ATOM 741 C CA . ILE A 1 94 ? -6.949 20.578 -0.867 1 91.62 94 ILE A CA 1
ATOM 742 C C . ILE A 1 94 ? -7.48 19.812 -2.074 1 91.62 94 ILE A C 1
ATOM 744 O O . ILE A 1 94 ? -8.078 18.734 -1.924 1 91.62 94 ILE A O 1
ATOM 748 N N . THR A 1 95 ? -7.273 20.422 -3.236 1 93.88 95 THR A N 1
ATOM 749 C CA . THR A 1 95 ? -7.75 19.781 -4.453 1 93.88 95 THR A CA 1
ATOM 750 C C . THR A 1 95 ? -7.02 18.469 -4.691 1 93.88 95 THR A C 1
ATOM 752 O O . THR A 1 95 ? -7.652 17.438 -4.957 1 93.88 95 THR A O 1
ATOM 755 N N . LEU A 1 96 ? -5.707 18.438 -4.547 1 95.25 96 LEU A N 1
ATOM 756 C CA . LEU A 1 96 ? -4.902 17.25 -4.766 1 95.25 96 LEU A CA 1
ATOM 757 C C . LEU A 1 96 ? -5.27 16.156 -3.766 1 95.25 96 LEU A C 1
ATOM 759 O O . LEU A 1 96 ? -5.453 14.992 -4.141 1 95.25 96 LEU A O 1
ATOM 763 N N . ILE A 1 97 ? -5.402 16.531 -2.541 1 95.06 97 ILE A N 1
ATOM 764 C CA . ILE A 1 97 ? -5.707 15.57 -1.485 1 95.06 97 ILE A CA 1
ATOM 765 C C . ILE A 1 97 ? -7.102 14.992 -1.699 1 95.06 97 ILE A C 1
ATOM 767 O O . ILE A 1 97 ? -7.316 13.789 -1.52 1 95.06 97 ILE A O 1
ATOM 771 N N . SER A 1 98 ? -8.07 15.891 -2.084 1 96 98 SER A N 1
ATOM 772 C CA . SER A 1 98 ? -9.43 15.414 -2.348 1 96 98 SER A CA 1
ATOM 773 C C . SER A 1 98 ? -9.445 14.391 -3.48 1 96 98 SER A C 1
ATOM 775 O O . SER A 1 98 ? -10.109 13.359 -3.383 1 96 98 SER A O 1
ATOM 777 N N . ILE A 1 99 ? -8.703 14.617 -4.504 1 95.94 99 ILE A N 1
ATOM 778 C CA . ILE A 1 99 ? -8.602 13.695 -5.633 1 95.94 99 ILE A CA 1
ATOM 779 C C . ILE A 1 99 ? -7.98 12.383 -5.168 1 95.94 99 ILE A C 1
ATOM 781 O O . ILE A 1 99 ? -8.453 11.305 -5.539 1 95.94 99 ILE A O 1
ATOM 785 N N . SER A 1 100 ? -6.969 12.484 -4.406 1 96.38 100 SER A N 1
ATOM 786 C CA . SER A 1 100 ? -6.301 11.289 -3.889 1 96.38 100 SER A CA 1
ATOM 787 C C . SER A 1 100 ? -7.258 10.43 -3.078 1 96.38 100 SER A C 1
ATOM 789 O O . SER A 1 100 ? -7.285 9.203 -3.236 1 96.38 100 SER A O 1
ATOM 791 N N . ILE A 1 101 ? -8.039 11.023 -2.275 1 96.62 101 ILE A N 1
ATOM 792 C CA . ILE A 1 101 ? -8.969 10.305 -1.41 1 96.62 101 ILE A CA 1
ATOM 793 C C . ILE A 1 101 ? -10.016 9.586 -2.26 1 96.62 101 ILE A C 1
ATOM 795 O O . ILE A 1 101 ? -10.32 8.414 -2.021 1 96.62 101 ILE A O 1
ATOM 799 N N . ILE A 1 102 ? -10.57 10.273 -3.242 1 97.06 102 ILE A N 1
ATOM 800 C CA . ILE A 1 102 ? -11.562 9.68 -4.129 1 97.06 102 ILE A CA 1
ATOM 801 C C . ILE A 1 102 ? -10.961 8.477 -4.852 1 97.06 102 ILE A C 1
ATOM 803 O O . ILE A 1 102 ? -11.578 7.41 -4.914 1 97.06 102 ILE A O 1
ATOM 807 N N . LEU A 1 103 ? -9.781 8.68 -5.402 1 97.38 103 LEU A N 1
ATOM 808 C CA . LEU A 1 103 ? -9.102 7.594 -6.098 1 97.38 103 LEU A CA 1
ATOM 809 C C . LEU A 1 103 ? -8.836 6.426 -5.156 1 97.38 103 LEU A C 1
ATOM 811 O O . LEU A 1 103 ? -8.984 5.266 -5.543 1 97.38 103 LEU A O 1
ATOM 815 N N . GLN A 1 104 ? -8.469 6.656 -3.896 1 97.38 104 GLN A N 1
ATOM 816 C CA . GLN A 1 104 ? -8.164 5.613 -2.92 1 97.38 104 GLN A CA 1
ATOM 817 C C . GLN A 1 104 ? -9.414 4.797 -2.582 1 97.38 104 GLN A C 1
ATOM 819 O O . GLN A 1 104 ? -9.336 3.578 -2.428 1 97.38 104 GLN A O 1
ATOM 824 N N . ILE A 1 105 ? -10.492 5.445 -2.484 1 97.25 105 ILE A N 1
ATOM 825 C CA . ILE A 1 105 ? -11.742 4.746 -2.236 1 97.25 105 ILE A CA 1
ATOM 826 C C . ILE A 1 105 ? -12.07 3.828 -3.414 1 97.25 105 ILE A C 1
ATOM 828 O O . ILE A 1 105 ? -12.461 2.676 -3.223 1 97.25 105 ILE A O 1
ATOM 832 N N . LEU A 1 106 ? -11.922 4.355 -4.617 1 97.12 106 LEU A N 1
ATOM 833 C CA . LEU A 1 106 ? -12.156 3.57 -5.824 1 97.12 106 LEU A CA 1
ATOM 834 C C . LEU A 1 106 ? -11.25 2.346 -5.863 1 97.12 106 LEU A C 1
ATOM 836 O O . LEU A 1 106 ? -11.719 1.229 -6.098 1 97.12 106 LEU A O 1
ATOM 840 N N . ILE A 1 107 ? -9.977 2.521 -5.598 1 96.88 107 ILE A N 1
ATOM 841 C CA . ILE A 1 107 ? -9 1.437 -5.602 1 96.88 107 ILE A CA 1
ATOM 842 C C . ILE A 1 107 ? -9.328 0.447 -4.484 1 96.88 107 ILE A C 1
ATOM 844 O O . ILE A 1 107 ? -9.188 -0.765 -4.66 1 96.88 107 ILE A O 1
ATOM 848 N N . GLY A 1 108 ? -9.742 0.978 -3.289 1 95.69 108 GLY A N 1
ATOM 849 C CA . GLY A 1 108 ? -10.164 0.108 -2.205 1 95.69 108 GLY A CA 1
ATOM 850 C C . GLY A 1 108 ? -11.297 -0.823 -2.598 1 95.69 108 GLY A C 1
ATOM 851 O O . GLY A 1 108 ? -11.297 -2 -2.23 1 95.69 108 GLY A O 1
ATOM 852 N N . ALA A 1 109 ? -12.266 -0.344 -3.33 1 95.75 109 ALA A N 1
ATOM 853 C CA . ALA A 1 109 ? -13.375 -1.158 -3.83 1 95.75 109 ALA A CA 1
ATOM 854 C C . ALA A 1 109 ? -12.867 -2.24 -4.781 1 95.75 109 ALA A C 1
ATOM 856 O O . ALA A 1 109 ? -13.352 -3.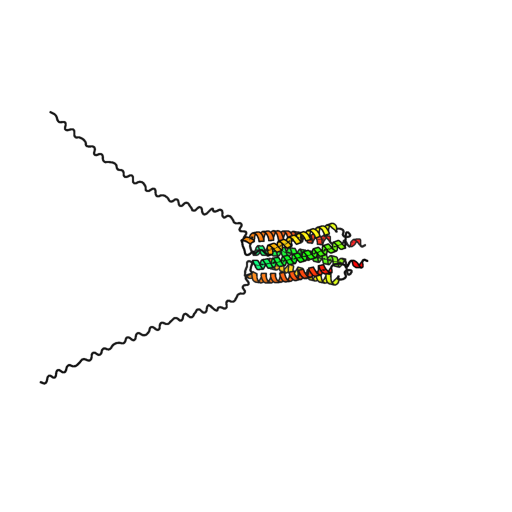377 -4.75 1 95.75 109 ALA A O 1
ATOM 857 N N . LEU A 1 110 ? -11.961 -1.868 -5.641 1 96.25 110 LEU A N 1
ATOM 858 C CA . LEU A 1 110 ? -11.383 -2.834 -6.566 1 96.25 110 LEU A CA 1
ATOM 859 C C . LEU A 1 110 ? -10.656 -3.941 -5.812 1 96.25 110 LEU A C 1
ATOM 861 O O . LEU A 1 110 ? -10.672 -5.102 -6.234 1 96.25 110 LEU A O 1
ATOM 865 N N . PHE A 1 111 ? -9.953 -3.562 -4.648 1 94.5 111 PHE A N 1
ATOM 866 C CA . PHE A 1 111 ? -9.297 -4.57 -3.82 1 94.5 111 PHE A CA 1
ATOM 867 C C . PHE A 1 111 ? -10.312 -5.574 -3.287 1 94.5 111 PHE A C 1
ATOM 869 O O . PHE A 1 111 ? -10.016 -6.766 -3.184 1 94.5 111 PHE A O 1
ATOM 876 N N . ILE A 1 112 ? -11.461 -5.121 -2.949 1 93.62 112 ILE A N 1
ATOM 877 C CA . ILE A 1 112 ? -12.5 -6.012 -2.434 1 93.62 112 ILE A CA 1
ATOM 878 C C . ILE A 1 112 ? -12.93 -6.988 -3.525 1 93.62 112 ILE A C 1
ATOM 880 O O . ILE A 1 112 ? -13.07 -8.188 -3.275 1 93.62 112 ILE A O 1
ATOM 884 N N . VAL A 1 113 ? -13.148 -6.516 -4.723 1 93.25 113 VAL A N 1
ATOM 885 C CA . VAL A 1 113 ? -13.594 -7.328 -5.848 1 93.25 113 VAL A CA 1
ATOM 886 C C . VAL A 1 113 ? -12.539 -8.375 -6.188 1 93.25 113 VAL A C 1
ATOM 888 O O . VAL A 1 113 ? -12.852 -9.562 -6.309 1 93.25 113 VAL A O 1
ATOM 891 N N . ILE A 1 114 ? -11.266 -7.949 -6.32 1 92.25 114 ILE A N 1
ATOM 892 C CA . ILE A 1 114 ? -10.219 -8.875 -6.738 1 92.25 114 ILE A CA 1
ATOM 893 C C . ILE A 1 114 ? -9.93 -9.875 -5.617 1 92.25 114 ILE A C 1
ATOM 895 O O . ILE A 1 114 ? -9.516 -11 -5.879 1 92.25 114 ILE A O 1
ATOM 899 N N . GLY A 1 115 ? -10.109 -9.492 -4.379 1 90.25 115 GLY A N 1
ATOM 900 C CA . GLY A 1 115 ? -9.906 -10.383 -3.248 1 90.25 115 GLY A CA 1
ATOM 901 C C . GLY A 1 115 ? -10.852 -11.57 -3.24 1 90.25 115 GLY A C 1
ATOM 902 O O . GLY A 1 115 ? -10.578 -12.586 -2.602 1 90.25 115 GLY A O 1
ATOM 903 N N . ARG A 1 116 ? -11.906 -11.477 -3.943 1 89.88 116 ARG A N 1
ATOM 904 C CA . ARG A 1 116 ? -12.914 -12.531 -3.98 1 89.88 116 ARG A CA 1
ATOM 905 C C . ARG A 1 116 ? -12.703 -13.445 -5.184 1 89.88 116 ARG A C 1
ATOM 907 O O . ARG A 1 116 ? -13.406 -14.445 -5.34 1 89.88 116 ARG A O 1
ATOM 914 N N . MET A 1 117 ? -11.742 -13.047 -5.965 1 87.75 117 MET A N 1
ATOM 915 C CA . MET A 1 117 ? -11.477 -13.852 -7.156 1 87.75 117 MET A CA 1
ATOM 916 C C . MET A 1 117 ? -10.492 -14.969 -6.844 1 87.75 117 MET A C 1
ATOM 918 O O . MET A 1 117 ? -9.547 -14.773 -6.07 1 87.75 117 MET A O 1
ATOM 922 N N . ASN A 1 118 ? -10.781 -16.141 -7.41 1 85.25 118 ASN A N 1
ATOM 923 C CA . ASN A 1 118 ? -9.898 -17.297 -7.266 1 85.25 118 ASN A CA 1
ATOM 924 C C . ASN A 1 118 ? -8.977 -17.453 -8.469 1 85.25 118 ASN A C 1
ATOM 926 O O . ASN A 1 118 ? -9.398 -17.906 -9.531 1 85.25 118 ASN A O 1
ATOM 930 N N . VAL A 1 119 ? -7.695 -17.234 -8.289 1 84.75 119 VAL A N 1
ATOM 931 C CA . VAL A 1 119 ? -6.734 -17.172 -9.383 1 84.75 119 VAL A CA 1
ATOM 932 C C . VAL A 1 119 ? -6.395 -18.594 -9.844 1 84.75 119 VAL A C 1
ATOM 934 O O . VAL A 1 119 ? -5.805 -18.781 -10.914 1 84.75 119 VAL A O 1
ATOM 937 N N . ASN A 1 120 ? -6.77 -19.562 -9.07 1 85.31 120 ASN A N 1
ATOM 938 C CA . ASN A 1 120 ? -6.547 -20.938 -9.492 1 85.31 120 ASN A CA 1
ATOM 939 C C . ASN A 1 120 ? -7.512 -21.344 -10.602 1 85.31 120 ASN A C 1
ATOM 941 O O . ASN A 1 120 ? -7.273 -22.328 -11.305 1 85.31 120 ASN A O 1
ATOM 945 N N . LYS A 1 121 ? -8.609 -20.625 -10.641 1 82.81 121 LYS A N 1
ATOM 946 C CA . LYS A 1 121 ? -9.594 -20.906 -11.68 1 82.81 121 LYS A CA 1
ATOM 947 C C . LYS A 1 121 ? -9.258 -20.172 -12.969 1 82.81 121 LYS A C 1
ATOM 949 O O . LYS A 1 121 ? -9.258 -18.938 -13.008 1 82.81 121 LYS A O 1
ATOM 954 N N . GLU A 1 122 ? -9.117 -20.844 -13.984 1 79.06 122 GLU A N 1
ATOM 955 C CA . GLU A 1 122 ? -8.695 -20.297 -15.266 1 79.06 122 GLU A CA 1
ATOM 956 C C . GLU A 1 122 ? -9.672 -19.25 -15.773 1 79.06 122 GLU A C 1
ATOM 958 O O . GLU A 1 122 ? -9.273 -18.25 -16.391 1 79.06 122 GLU A O 1
ATOM 963 N N . LYS A 1 123 ? -10.883 -19.531 -15.508 1 79.88 123 LYS A N 1
ATOM 964 C CA . LYS A 1 123 ? -11.93 -18.641 -16.016 1 79.88 123 LYS A CA 1
ATOM 965 C C . LYS A 1 123 ? -11.828 -17.266 -15.367 1 79.88 123 LYS A C 1
ATOM 967 O O . LYS A 1 123 ? -12.211 -16.25 -15.977 1 79.88 123 LYS A O 1
ATOM 972 N N . HIS A 1 124 ? -11.281 -17.281 -14.164 1 83.31 124 HIS A N 1
ATOM 973 C CA . HIS A 1 124 ? -11.18 -16.016 -13.43 1 83.31 124 HIS A CA 1
ATOM 974 C C . HIS A 1 124 ? -9.883 -15.289 -13.758 1 83.31 124 HIS A C 1
ATOM 976 O O . HIS A 1 124 ? -9.75 -14.094 -13.484 1 83.31 124 HIS A O 1
ATOM 982 N N . GLN A 1 125 ? -8.984 -15.859 -14.43 1 85.31 125 GLN A N 1
ATOM 983 C CA . GLN A 1 125 ? -7.625 -15.352 -14.547 1 85.31 125 GLN A CA 1
ATOM 984 C C . GLN A 1 125 ? -7.574 -14.094 -15.406 1 85.31 125 GLN A C 1
ATOM 986 O O . GLN A 1 125 ? -6.922 -13.109 -15.047 1 85.31 125 GLN A O 1
ATOM 991 N N . PRO A 1 126 ? -8.273 -14.164 -16.5 1 84.75 126 PRO A N 1
ATOM 992 C CA . PRO A 1 126 ? -8.188 -12.938 -17.297 1 84.75 126 PRO A CA 1
ATOM 993 C C . PRO A 1 126 ? -8.789 -11.727 -16.594 1 84.75 126 PRO A C 1
ATOM 995 O O . PRO A 1 126 ? -8.266 -10.617 -16.703 1 84.75 126 PRO A O 1
ATOM 998 N N . ARG A 1 127 ? -9.844 -11.891 -15.945 1 88.5 127 ARG A N 1
ATOM 999 C CA . ARG A 1 127 ? -10.469 -10.805 -15.188 1 88.5 127 ARG A CA 1
ATOM 1000 C C . ARG A 1 127 ? -9.57 -10.352 -14.039 1 88.5 127 ARG A C 1
ATOM 1002 O O . ARG A 1 127 ? -9.43 -9.156 -13.789 1 88.5 127 ARG A O 1
ATOM 1009 N N . ALA A 1 128 ? -8.992 -11.203 -13.359 1 89.19 128 ALA A N 1
ATOM 1010 C CA . ALA A 1 128 ? -8.07 -10.883 -12.266 1 89.19 128 ALA A CA 1
ATOM 1011 C C . ALA A 1 128 ? -6.879 -10.078 -12.773 1 89.19 128 ALA A C 1
ATOM 1013 O O . ALA A 1 128 ? -6.453 -9.117 -12.133 1 89.19 128 ALA A O 1
ATOM 1014 N N . ASN A 1 129 ? -6.402 -10.492 -13.914 1 89.5 129 ASN A N 1
ATOM 1015 C CA . ASN A 1 129 ? -5.277 -9.781 -14.516 1 89.5 129 ASN A CA 1
ATOM 1016 C C . ASN A 1 129 ? -5.66 -8.359 -14.914 1 89.5 129 ASN A C 1
ATOM 1018 O O . ASN A 1 129 ? -4.898 -7.422 -14.688 1 89.5 129 ASN A O 1
ATOM 1022 N N . SER A 1 130 ? -6.824 -8.297 -15.5 1 91.12 130 SER A N 1
ATOM 1023 C CA . SER A 1 130 ? -7.301 -6.977 -15.898 1 91.12 130 SER A CA 1
ATOM 1024 C C . SER A 1 130 ? -7.508 -6.074 -14.688 1 91.12 130 SER A C 1
ATOM 1026 O O . SER A 1 130 ? -7.117 -4.906 -14.703 1 91.12 130 SER A O 1
ATOM 1028 N N . LEU A 1 131 ? -8.055 -6.543 -13.625 1 92.69 131 LEU A N 1
ATOM 1029 C CA . LEU A 1 131 ? -8.281 -5.781 -12.398 1 92.69 131 LEU A CA 1
ATOM 1030 C C . LEU A 1 131 ? -6.961 -5.398 -11.75 1 92.69 131 LEU A C 1
ATOM 1032 O O . LEU A 1 131 ? -6.793 -4.262 -11.297 1 92.69 131 LEU A O 1
ATOM 1036 N N . ASN A 1 132 ? -6.086 -6.301 -11.781 1 92.94 132 ASN A N 1
ATOM 1037 C CA . ASN A 1 132 ? -4.77 -6.051 -11.203 1 92.94 132 ASN A CA 1
ATOM 1038 C C . ASN A 1 132 ? -4.027 -4.949 -11.953 1 92.94 132 ASN A C 1
ATOM 1040 O O . ASN A 1 132 ? -3.346 -4.125 -11.344 1 92.94 132 ASN A O 1
ATOM 1044 N N . ASN A 1 133 ? -4.176 -4.996 -13.273 1 93.31 133 ASN A N 1
ATOM 1045 C CA . ASN A 1 133 ? -3.59 -3.938 -14.086 1 93.31 133 ASN A CA 1
ATOM 1046 C C . ASN A 1 133 ? -4.211 -2.578 -13.773 1 93.31 133 ASN A C 1
ATOM 1048 O O . ASN A 1 133 ? -3.496 -1.584 -13.633 1 93.31 133 ASN A O 1
ATOM 1052 N N . ALA A 1 134 ? -5.461 -2.531 -13.641 1 94.56 134 ALA A N 1
ATOM 1053 C CA . ALA A 1 134 ? -6.168 -1.298 -13.305 1 94.56 134 ALA A CA 1
ATOM 1054 C C . ALA A 1 134 ? -5.766 -0.787 -11.93 1 94.56 134 ALA A C 1
ATOM 1056 O O . ALA A 1 134 ? -5.527 0.409 -11.742 1 94.56 134 ALA A O 1
ATOM 1057 N N . ILE A 1 135 ? -5.664 -1.656 -10.984 1 96.5 135 ILE A N 1
ATOM 1058 C CA . ILE A 1 135 ? -5.27 -1.312 -9.617 1 96.5 135 ILE A CA 1
ATOM 1059 C C . ILE A 1 135 ? -3.852 -0.743 -9.625 1 96.5 135 ILE A C 1
ATOM 1061 O O . ILE A 1 135 ? -3.59 0.292 -9.008 1 96.5 135 ILE A O 1
ATOM 1065 N N . THR A 1 136 ? -2.936 -1.387 -10.359 1 95.62 136 THR A N 1
ATOM 1066 C CA . THR A 1 136 ? -1.549 -0.938 -10.414 1 95.62 136 THR A CA 1
ATOM 1067 C C . THR A 1 136 ? -1.462 0.474 -10.984 1 95.62 136 THR A C 1
ATOM 1069 O O . THR A 1 136 ? -0.748 1.324 -10.453 1 95.62 136 THR A O 1
ATOM 1072 N N . ILE A 1 137 ? -2.184 0.69 -12.023 1 95.25 137 ILE A N 1
ATOM 1073 C CA . ILE A 1 137 ? -2.197 2.01 -12.648 1 95.25 137 ILE A CA 1
ATOM 1074 C C . ILE A 1 137 ? -2.773 3.033 -11.672 1 95.25 137 ILE A C 1
ATOM 1076 O O . ILE A 1 137 ? -2.238 4.137 -11.523 1 95.25 137 ILE A O 1
ATOM 1080 N N . GLY A 1 138 ? -3.891 2.707 -11.039 1 96.62 138 GLY A N 1
ATOM 1081 C CA . GLY A 1 138 ? -4.469 3.582 -10.039 1 96.62 138 GLY A CA 1
ATOM 1082 C C . GLY A 1 138 ? -3.512 3.902 -8.906 1 96.62 138 GLY A C 1
ATOM 1083 O O . GLY A 1 138 ? -3.381 5.062 -8.5 1 96.62 138 GLY A O 1
ATOM 1084 N N . ILE A 1 139 ? -2.826 2.922 -8.406 1 96.5 139 ILE A N 1
ATOM 1085 C CA . ILE A 1 139 ? -1.873 3.1 -7.316 1 96.5 139 ILE A CA 1
ATOM 1086 C C . ILE A 1 139 ? -0.714 3.979 -7.785 1 96.5 139 ILE A C 1
ATOM 1088 O O . ILE A 1 139 ? -0.193 4.789 -7.016 1 96.5 139 ILE A O 1
ATOM 1092 N N . PHE A 1 140 ? -0.289 3.803 -9.078 1 95.88 140 PHE A N 1
ATOM 1093 C CA . PHE A 1 140 ? 0.762 4.652 -9.617 1 95.88 140 PHE A CA 1
ATOM 1094 C C . PHE A 1 140 ? 0.349 6.121 -9.578 1 95.88 140 PHE A C 1
ATOM 1096 O O . PHE A 1 140 ? 1.122 6.977 -9.141 1 95.88 140 PHE A O 1
ATOM 1103 N N . ILE A 1 141 ? -0.791 6.395 -9.938 1 96.81 141 ILE A N 1
ATOM 1104 C CA . ILE A 1 141 ? -1.312 7.754 -9.93 1 96.81 141 ILE A CA 1
ATOM 1105 C C . ILE A 1 141 ? -1.376 8.273 -8.5 1 96.81 141 ILE A C 1
ATOM 1107 O O . ILE A 1 141 ? -0.982 9.414 -8.227 1 96.81 141 ILE A O 1
ATOM 1111 N N . ILE A 1 142 ? -1.871 7.512 -7.582 1 96.62 142 ILE A N 1
ATOM 1112 C CA . ILE A 1 142 ? -1.961 7.879 -6.172 1 96.62 142 ILE A CA 1
ATOM 1113 C C . ILE A 1 142 ? -0.569 8.203 -5.633 1 96.62 142 ILE A C 1
ATOM 1115 O O . ILE A 1 142 ? -0.391 9.18 -4.902 1 96.62 142 ILE A O 1
ATOM 1119 N N . THR A 1 143 ? 0.396 7.375 -6.012 1 96.88 143 THR A N 1
ATOM 1120 C CA . THR A 1 143 ? 1.765 7.566 -5.543 1 96.88 143 THR A CA 1
ATOM 1121 C C . THR A 1 143 ? 2.32 8.898 -6.039 1 96.88 143 THR A C 1
ATOM 1123 O O . THR A 1 143 ? 2.885 9.672 -5.262 1 96.88 143 THR A O 1
ATOM 1126 N N . VAL A 1 144 ? 2.172 9.18 -7.312 1 96.75 144 VAL A N 1
ATOM 1127 C CA . VAL A 1 144 ? 2.652 10.43 -7.895 1 96.75 144 VAL A CA 1
ATOM 1128 C C . VAL A 1 144 ? 1.949 11.609 -7.234 1 96.75 144 VAL A C 1
ATOM 1130 O O . VAL A 1 144 ? 2.586 12.617 -6.906 1 96.75 144 VAL A O 1
ATOM 1133 N N . ASP A 1 145 ? 0.684 11.523 -7.035 1 95.81 145 ASP A N 1
ATOM 1134 C CA . ASP A 1 145 ? -0.099 12.555 -6.359 1 95.81 145 ASP A CA 1
ATOM 1135 C C . ASP A 1 145 ? 0.439 12.82 -4.957 1 95.81 145 ASP A C 1
ATOM 1137 O O . ASP A 1 145 ? 0.601 13.977 -4.555 1 95.81 145 ASP A O 1
ATOM 1141 N N . ASN A 1 146 ? 0.694 11.836 -4.238 1 94.69 146 ASN A N 1
ATOM 1142 C CA . ASN A 1 146 ? 1.18 11.969 -2.867 1 94.69 146 ASN A CA 1
ATOM 1143 C C . ASN A 1 146 ? 2.545 12.656 -2.824 1 94.69 146 ASN A C 1
ATOM 1145 O O . ASN A 1 146 ? 2.818 13.445 -1.92 1 94.69 146 ASN A O 1
ATOM 1149 N N . ILE A 1 147 ? 3.32 12.312 -3.828 1 94 147 ILE A N 1
ATOM 1150 C CA . ILE A 1 147 ? 4.617 12.969 -3.93 1 94 147 ILE A CA 1
ATOM 1151 C C . ILE A 1 147 ? 4.418 14.461 -4.188 1 94 147 ILE A C 1
ATOM 1153 O O . ILE A 1 147 ? 5.102 15.297 -3.59 1 94 147 ILE A O 1
ATOM 1157 N N . LEU A 1 148 ? 3.5 14.828 -4.996 1 92.94 148 LEU A N 1
ATOM 1158 C CA . LEU A 1 148 ? 3.188 16.234 -5.277 1 92.94 148 LEU A CA 1
ATOM 1159 C C . LEU A 1 148 ? 2.668 16.938 -4.027 1 92.94 148 LEU A C 1
ATOM 1161 O O . LEU A 1 148 ? 3.086 18.047 -3.721 1 92.94 148 LEU A O 1
ATOM 1165 N N . ILE A 1 149 ? 1.756 16.328 -3.326 1 90.94 149 ILE A N 1
ATOM 1166 C CA . ILE A 1 149 ? 1.217 16.875 -2.086 1 90.94 149 ILE A CA 1
ATOM 1167 C C . ILE A 1 149 ? 2.357 17.172 -1.112 1 90.94 149 ILE A C 1
ATOM 1169 O O . ILE A 1 149 ? 2.414 18.25 -0.515 1 90.94 149 ILE A O 1
ATOM 1173 N N . SER A 1 150 ? 3.227 16.219 -0.977 1 88.62 150 SER A N 1
ATOM 1174 C CA . SER A 1 150 ? 4.344 16.328 -0.046 1 88.62 150 SER A CA 1
ATOM 1175 C C . SER A 1 150 ? 5.301 17.438 -0.465 1 88.62 150 SER A C 1
ATOM 1177 O O . SER A 1 150 ? 5.93 18.078 0.383 1 88.62 150 SER A O 1
ATOM 1179 N N . SER A 1 151 ? 5.379 17.719 -1.725 1 87.25 151 SER A N 1
ATOM 1180 C CA . SER A 1 151 ? 6.297 18.719 -2.248 1 87.25 151 SER A CA 1
ATOM 1181 C C . SER A 1 151 ? 5.758 20.125 -2.027 1 87.25 151 SER A C 1
ATOM 1183 O O . SER A 1 151 ? 6.527 21.078 -1.852 1 87.25 151 SER A O 1
ATOM 1185 N N . PHE A 1 152 ? 4.465 20.344 -1.931 1 79 152 PHE A N 1
ATOM 1186 C CA . PHE A 1 152 ? 3.867 21.672 -1.845 1 79 152 PHE A CA 1
ATOM 1187 C C . PHE A 1 152 ? 3.439 21.984 -0.415 1 79 152 PHE A C 1
ATOM 1189 O O . PHE A 1 152 ? 3.078 23.125 -0.102 1 79 152 PHE A O 1
ATOM 1196 N N . GLY A 1 153 ? 3.254 21.125 0.513 1 66.5 153 GLY A N 1
ATOM 1197 C CA . GLY A 1 153 ? 2.805 21.359 1.874 1 66.5 153 GLY A CA 1
ATOM 1198 C C . GLY A 1 153 ? 3.705 22.312 2.639 1 66.5 153 GLY A C 1
ATOM 1199 O O . GLY A 1 153 ? 3.387 22.719 3.762 1 66.5 153 GLY A O 1
ATOM 1200 N N . MET A 1 154 ? 4.953 22.656 2.471 1 57.84 154 MET A N 1
ATOM 1201 C CA . MET A 1 154 ? 5.871 23.453 3.283 1 57.84 154 MET A CA 1
ATOM 1202 C C . MET A 1 154 ? 5.5 24.938 3.236 1 57.84 154 MET A C 1
ATOM 1204 O O . MET A 1 154 ? 5.234 25.484 2.164 1 57.84 154 MET A O 1
ATOM 1208 N N . LYS A 1 155 ? 4.957 25.453 4.453 1 55.75 155 LYS A N 1
ATOM 1209 C CA . LYS A 1 155 ? 4.953 26.906 4.637 1 55.75 155 LYS A CA 1
ATOM 1210 C C . LYS A 1 155 ? 6.352 27.484 4.449 1 55.75 155 LYS A C 1
ATOM 1212 O O . LYS A 1 155 ? 7.336 26.906 4.922 1 55.75 155 LYS A O 1
ATOM 1217 N N . ASN A 1 156 ? 6.59 28.188 3.457 1 47.47 156 ASN A N 1
ATOM 1218 C CA . ASN A 1 156 ? 7.711 29.125 3.521 1 47.47 156 ASN A CA 1
ATOM 1219 C C . ASN A 1 156 ? 7.703 29.922 4.82 1 47.47 156 ASN A C 1
ATOM 1221 O O . ASN A 1 156 ? 6.742 30.641 5.102 1 47.47 156 ASN A O 1
ATOM 1225 N N . SER A 1 157 ? 7.918 29.312 5.934 1 42.88 157 SER A N 1
ATOM 1226 C CA . SER A 1 157 ? 8.094 30.094 7.156 1 42.88 157 SER A CA 1
ATOM 1227 C C . SER A 1 157 ? 8.75 31.438 6.863 1 42.88 157 SER A C 1
ATOM 1229 O O . SER A 1 157 ? 9.062 32.188 7.781 1 42.88 157 SER A O 1
ATOM 1231 N N . ASP A 1 158 ? 9.328 31.719 5.793 1 42.06 158 ASP A N 1
ATOM 1232 C CA . ASP A 1 158 ? 9.984 33 5.703 1 42.06 158 ASP A CA 1
ATOM 1233 C C . ASP A 1 158 ? 9.016 34.156 6.031 1 42.06 158 ASP A C 1
ATOM 1235 O O . ASP A 1 158 ? 9.43 35.281 6.266 1 42.06 158 ASP A O 1
ATOM 1239 N N . ASN A 1 159 ? 7.73 34.094 5.828 1 38.5 159 ASN A N 1
ATOM 1240 C CA . ASN A 1 159 ? 7.016 35.344 6.008 1 38.5 159 ASN A CA 1
ATOM 1241 C C . ASN A 1 159 ? 6.738 35.625 7.48 1 38.5 159 ASN A C 1
ATOM 1243 O O . ASN A 1 159 ? 5.914 36.469 7.812 1 38.5 159 ASN A O 1
ATOM 1247 N N . ILE A 1 160 ? 7.016 34.812 8.406 1 34.69 160 ILE A N 1
ATOM 1248 C CA . ILE A 1 160 ? 6.883 35.312 9.773 1 34.69 160 ILE A CA 1
ATOM 1249 C C . ILE A 1 160 ? 8.07 36.188 10.117 1 34.69 160 ILE A C 1
ATOM 1251 O O . ILE A 1 160 ? 8.266 36.562 11.281 1 34.69 160 ILE A O 1
ATOM 1255 N N . ALA A 1 161 ? 8.977 36.625 9.258 1 32.66 161 ALA A N 1
ATOM 1256 C CA . ALA A 1 161 ? 9.719 37.812 9.68 1 32.66 161 ALA A CA 1
ATOM 1257 C C . ALA A 1 161 ? 8.844 39.062 9.594 1 32.66 161 ALA A C 1
ATOM 1259 O O . ALA A 1 161 ? 8.016 39.188 8.68 1 32.66 161 ALA A O 1
ATOM 1260 N N . MET B 1 1 ? -7.207 -93.875 -110.125 1 29.42 1 MET B N 1
ATOM 1261 C CA . MET B 1 1 ? -7.289 -94.312 -108.75 1 29.42 1 MET B CA 1
ATOM 1262 C C . MET B 1 1 ? -6.516 -93.438 -107.812 1 29.42 1 MET B C 1
ATOM 1264 O O . MET B 1 1 ? -5.566 -93.812 -107.188 1 29.42 1 MET B O 1
ATOM 1268 N N . ALA B 1 2 ? -6.316 -92.312 -108.375 1 30.58 2 ALA B N 1
ATOM 1269 C CA . ALA B 1 2 ? -5.395 -91.188 -108.188 1 30.58 2 ALA B CA 1
ATOM 1270 C C . ALA B 1 2 ? -5.594 -90.562 -106.812 1 30.58 2 ALA B C 1
ATOM 1272 O O . ALA B 1 2 ? -6.617 -89.875 -106.562 1 30.58 2 ALA B O 1
ATOM 1273 N N . ASP B 1 3 ? -5.129 -91.25 -105.75 1 28.89 3 ASP B N 1
ATOM 1274 C CA . ASP B 1 3 ? -5.387 -91.312 -104.312 1 28.89 3 ASP B CA 1
ATOM 1275 C C . ASP B 1 3 ? -4.895 -90 -103.688 1 28.89 3 ASP B C 1
ATOM 1277 O O . ASP B 1 3 ? -3.711 -89.875 -103.375 1 28.89 3 ASP B O 1
ATOM 1281 N N . ILE B 1 4 ? -5 -88.938 -104.438 1 29.92 4 ILE B N 1
ATOM 1282 C CA . ILE B 1 4 ? -4.203 -87.75 -104.062 1 29.92 4 ILE B CA 1
ATOM 1283 C C . ILE B 1 4 ? -4.523 -87.375 -102.625 1 29.92 4 ILE B C 1
ATOM 1285 O O . ILE B 1 4 ? -5.672 -87.062 -102.25 1 29.92 4 ILE B O 1
ATOM 1289 N N . VAL B 1 5 ? -3.822 -87.75 -101.625 1 31.52 5 VAL B N 1
ATOM 1290 C CA . VAL B 1 5 ? -3.736 -87.875 -100.125 1 31.52 5 VAL B CA 1
ATOM 1291 C C . VAL B 1 5 ? -3.729 -86.5 -99.5 1 31.52 5 VAL B C 1
ATOM 1293 O O . VAL B 1 5 ? -3.441 -86.375 -98.312 1 31.52 5 VAL B O 1
ATOM 1296 N N . THR B 1 6 ? -4.113 -85.438 -100.25 1 29.38 6 THR B N 1
ATOM 1297 C CA . THR B 1 6 ? -3.535 -84.188 -99.812 1 29.38 6 THR B CA 1
ATOM 1298 C C . THR B 1 6 ? -3.969 -83.812 -98.438 1 29.38 6 THR B C 1
ATOM 1300 O O . THR B 1 6 ? -5.152 -83.938 -98.062 1 29.38 6 THR B O 1
ATOM 1303 N N . ASN B 1 7 ? -3.041 -83.875 -97.438 1 27.67 7 ASN B N 1
ATOM 1304 C CA . ASN B 1 7 ? -2.91 -83.75 -96 1 27.67 7 ASN B CA 1
ATOM 1305 C C . ASN B 1 7 ? -3.516 -82.5 -95.5 1 27.67 7 ASN B C 1
ATOM 1307 O O . ASN B 1 7 ? -3.113 -81.375 -95.938 1 27.67 7 ASN B O 1
ATOM 1311 N N . THR B 1 8 ? -4.793 -82.438 -95.188 1 28.23 8 THR B N 1
ATOM 1312 C CA . THR B 1 8 ? -5.723 -81.375 -94.75 1 28.23 8 THR B CA 1
ATOM 1313 C C . THR B 1 8 ? -5.227 -80.75 -93.438 1 28.23 8 THR B C 1
ATOM 1315 O O . THR B 1 8 ? -5.109 -81.375 -92.438 1 28.23 8 THR B O 1
ATOM 1318 N N . SER B 1 9 ? -4.141 -79.875 -93.562 1 28.33 9 SER B N 1
ATOM 1319 C CA . SER B 1 9 ? -3.418 -79.125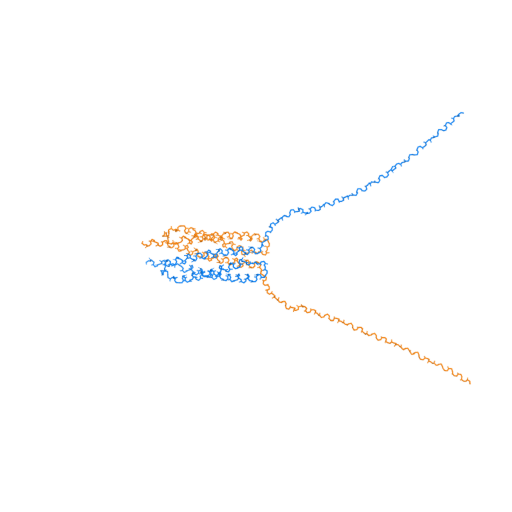 -92.562 1 28.33 9 SER B CA 1
ATOM 1320 C C . SER B 1 9 ? -4.375 -78.438 -91.625 1 28.33 9 SER B C 1
ATOM 1322 O O . SER B 1 9 ? -5.172 -77.562 -92.062 1 28.33 9 SER B O 1
ATOM 1324 N N . THR B 1 10 ? -4.918 -79.062 -90.625 1 30.27 10 THR B N 1
ATOM 1325 C CA . THR B 1 10 ? -5.91 -78.688 -89.625 1 30.27 10 THR B CA 1
ATOM 1326 C C . THR B 1 10 ? -5.453 -77.438 -88.875 1 30.27 10 THR B C 1
ATOM 1328 O O . THR B 1 10 ? -4.379 -77.438 -88.25 1 30.27 10 THR B O 1
ATOM 1331 N N . PRO B 1 11 ? -5.707 -76.25 -89.375 1 30.27 11 PRO B N 1
ATOM 1332 C CA . PRO B 1 11 ? -5.18 -75 -88.812 1 30.27 11 PRO B CA 1
ATOM 1333 C C . PRO B 1 11 ? -5.512 -74.812 -87.312 1 30.27 11 PRO B C 1
ATOM 1335 O O . PRO B 1 11 ? -6.617 -75.125 -86.875 1 30.27 11 PRO B O 1
ATOM 1338 N N . SER B 1 12 ? -4.598 -75.125 -86.375 1 29.33 12 SER B N 1
ATOM 1339 C CA . SER B 1 12 ? -4.629 -75.062 -84.875 1 29.33 12 SER B CA 1
ATOM 1340 C C . SER B 1 12 ? -5.027 -73.688 -84.375 1 29.33 12 SER B C 1
ATOM 1342 O O . SER B 1 12 ? -4.344 -72.688 -84.688 1 29.33 12 SER B O 1
ATOM 1344 N N . ASN B 1 13 ? -6.305 -73.25 -84.438 1 25.52 13 ASN B N 1
ATOM 1345 C CA . ASN B 1 13 ? -6.879 -72 -84.062 1 25.52 13 ASN B CA 1
ATOM 1346 C C . ASN B 1 13 ? -6.527 -71.625 -82.625 1 25.52 13 ASN B C 1
ATOM 1348 O O . ASN B 1 13 ? -7.027 -72.25 -81.688 1 25.52 13 ASN B O 1
ATOM 1352 N N . ASN B 1 14 ? -5.211 -71.438 -82.25 1 25.38 14 ASN B N 1
ATOM 1353 C CA . ASN B 1 14 ? -4.699 -71.125 -80.938 1 25.38 14 ASN B CA 1
ATOM 1354 C C . ASN B 1 14 ? -5.406 -69.875 -80.312 1 25.38 14 ASN B C 1
ATOM 1356 O O . ASN B 1 14 ? -5.242 -68.75 -80.812 1 25.38 14 ASN B O 1
ATOM 1360 N N . ASN B 1 15 ? -6.723 -69.938 -80.062 1 25.28 15 ASN B N 1
ATOM 1361 C CA . ASN B 1 15 ? -7.512 -68.812 -79.5 1 25.28 15 ASN B CA 1
ATOM 1362 C C . ASN B 1 15 ? -6.91 -68.312 -78.25 1 25.28 15 ASN B C 1
ATOM 1364 O O . ASN B 1 15 ? -6.926 -69 -77.188 1 25.28 15 ASN B O 1
ATOM 1368 N N . ASP B 1 16 ? -5.672 -67.812 -78.188 1 27.16 16 ASP B N 1
ATOM 1369 C CA . ASP B 1 16 ? -4.977 -67.25 -77.062 1 27.16 16 ASP B CA 1
ATOM 1370 C C . ASP B 1 16 ? -5.855 -66.25 -76.312 1 27.16 16 ASP B C 1
ATOM 1372 O O . ASP B 1 16 ? -6.27 -65.188 -76.875 1 27.16 16 ASP B O 1
ATOM 1376 N N . LYS B 1 17 ? -6.816 -66.688 -75.5 1 28.41 17 LYS B N 1
ATOM 1377 C CA . LYS B 1 17 ? -7.691 -65.938 -74.625 1 28.41 17 LYS B CA 1
ATOM 1378 C C . LYS B 1 17 ? -6.898 -64.875 -73.812 1 28.41 17 LYS B C 1
ATOM 1380 O O . LYS B 1 17 ? -6.047 -65.25 -73 1 28.41 17 LYS B O 1
ATOM 1385 N N . GLU B 1 18 ? -6.418 -63.812 -74.438 1 28.25 18 GLU B N 1
ATOM 1386 C CA . GLU B 1 18 ? -5.719 -62.719 -73.812 1 28.25 18 GLU B CA 1
ATOM 1387 C C . GLU B 1 18 ? -6.496 -62.188 -72.625 1 28.25 18 GLU B C 1
ATOM 1389 O O . GLU B 1 18 ? -7.621 -61.719 -72.75 1 28.25 18 GLU B O 1
ATOM 1394 N N . ASN B 1 19 ? -6.57 -63 -71.5 1 26.97 19 ASN B N 1
ATOM 1395 C CA . ASN B 1 19 ? -7.145 -62.594 -70.25 1 26.97 19 ASN B CA 1
ATOM 1396 C C . ASN B 1 19 ? -6.707 -61.156 -69.875 1 26.97 19 ASN B C 1
ATOM 1398 O O . ASN B 1 19 ? -5.523 -60.906 -69.625 1 26.97 19 ASN B O 1
ATOM 1402 N N . GLU B 1 20 ? -7.207 -60.188 -70.562 1 28.58 20 GLU B N 1
ATOM 1403 C CA . GLU B 1 20 ? -6.961 -58.781 -70.312 1 28.58 20 GLU B CA 1
ATOM 1404 C C . GLU B 1 20 ? -7.07 -58.469 -68.812 1 28.58 20 GLU B C 1
ATOM 1406 O O . GLU B 1 20 ? -8.117 -58.688 -68.188 1 28.58 20 GLU B O 1
ATOM 1411 N N . ASN B 1 21 ? -6.004 -58.844 -68.062 1 29.97 21 ASN B N 1
ATOM 1412 C CA . ASN B 1 21 ? -5.855 -58.469 -66.625 1 29.97 21 ASN B CA 1
ATOM 1413 C C . ASN B 1 21 ? -6.293 -57.031 -66.375 1 29.97 21 ASN B C 1
ATOM 1415 O O . ASN B 1 21 ? -5.77 -56.094 -67 1 29.97 21 ASN B O 1
ATOM 1419 N N . LEU B 1 22 ? -7.586 -56.781 -66.25 1 30.61 22 LEU B N 1
ATOM 1420 C CA . LEU B 1 22 ? -8.109 -55.5 -65.875 1 30.61 22 LEU B CA 1
ATOM 1421 C C . LEU B 1 22 ? -7.277 -54.875 -64.75 1 30.61 22 LEU B C 1
ATOM 1423 O O . LEU B 1 22 ? -6.969 -55.531 -63.781 1 30.61 22 LEU B O 1
ATOM 1427 N N . PRO B 1 23 ? -6.367 -53.969 -65.125 1 31.33 23 PRO B N 1
ATOM 1428 C CA . PRO B 1 23 ? -5.547 -53.344 -64.125 1 31.33 23 PRO B CA 1
ATOM 1429 C C . PRO B 1 23 ? -6.363 -52.906 -62.906 1 31.33 23 PRO B C 1
ATOM 1431 O O . PRO B 1 23 ? -7.512 -52.5 -63.031 1 31.33 23 PRO B O 1
ATOM 1434 N N . GLU B 1 24 ? -6.434 -53.75 -61.844 1 29.77 24 GLU B N 1
ATOM 1435 C CA . GLU B 1 24 ? -7.027 -53.344 -60.594 1 29.77 24 GLU B CA 1
ATOM 1436 C C . GLU B 1 24 ? -6.695 -51.875 -60.281 1 29.77 24 GLU B C 1
ATOM 1438 O O . GLU B 1 24 ? -5.523 -51.5 -60.219 1 29.77 24 GLU B O 1
ATOM 1443 N N . ASN B 1 25 ? -7.426 -50.938 -60.875 1 28.94 25 ASN B N 1
ATOM 1444 C CA . ASN B 1 25 ? -7.355 -49.531 -60.531 1 28.94 25 ASN B CA 1
ATOM 1445 C C . ASN B 1 25 ? -7.18 -49.344 -59.031 1 28.94 25 ASN B C 1
ATOM 1447 O O . ASN B 1 25 ? -8.062 -49.688 -58.25 1 28.94 25 ASN B O 1
ATOM 1451 N N . GLU B 1 26 ? -5.965 -49.656 -58.5 1 31.19 26 GLU B N 1
ATOM 1452 C CA . GLU B 1 26 ? -5.605 -49.312 -57.125 1 31.19 26 GLU B CA 1
ATOM 1453 C C . GLU B 1 26 ? -6.184 -47.938 -56.75 1 31.19 26 GLU B C 1
ATOM 1455 O O . GLU B 1 26 ? -5.887 -46.938 -57.375 1 31.19 26 GLU B O 1
ATOM 1460 N N . LEU B 1 27 ? -7.492 -47.844 -56.469 1 30.53 27 LEU B N 1
ATOM 1461 C CA . LEU B 1 27 ? -8.055 -46.656 -55.812 1 30.53 27 LEU B CA 1
ATOM 1462 C C . LEU B 1 27 ? -7.082 -46.094 -54.781 1 30.53 27 LEU B C 1
ATOM 1464 O O . LEU B 1 27 ? -6.82 -46.75 -53.75 1 30.53 27 LEU B O 1
ATOM 1468 N N . GLU B 1 28 ? -5.895 -45.625 -55.219 1 32.44 28 GLU B N 1
ATOM 1469 C CA . GLU B 1 28 ? -5.105 -44.812 -54.281 1 32.44 28 GLU B CA 1
ATOM 1470 C C . GLU B 1 28 ? -6 -43.938 -53.406 1 32.44 28 GLU B C 1
ATOM 1472 O O . GLU B 1 28 ? -6.742 -43.094 -53.906 1 32.44 28 GLU B O 1
ATOM 1477 N N . MET B 1 29 ? -6.648 -44.562 -52.406 1 29.91 29 MET B N 1
ATOM 1478 C CA . MET B 1 29 ? -7.262 -43.719 -51.406 1 29.91 29 MET B CA 1
ATOM 1479 C C . MET B 1 29 ? -6.418 -42.469 -51.125 1 29.91 29 MET B C 1
ATOM 1481 O O . MET B 1 29 ? -5.273 -42.594 -50.688 1 29.91 29 MET B O 1
ATOM 1485 N N . ARG B 1 30 ? -6.441 -41.531 -52.062 1 31.34 30 ARG B N 1
ATOM 1486 C CA . ARG B 1 30 ? -5.891 -40.219 -51.719 1 31.34 30 ARG B CA 1
ATOM 1487 C C . ARG B 1 30 ? -6.184 -39.844 -50.281 1 31.34 30 ARG B C 1
ATOM 1489 O O . ARG B 1 30 ? -7.344 -39.75 -49.875 1 31.34 30 ARG B O 1
ATOM 1496 N N . GLU B 1 31 ? -5.359 -40.438 -49.375 1 34.06 31 GLU B N 1
ATOM 1497 C CA . GLU B 1 31 ? -5.43 -39.875 -48.031 1 34.06 31 GLU B CA 1
ATOM 1498 C C . GLU B 1 31 ? -5.668 -38.375 -48.062 1 34.06 31 GLU B C 1
ATOM 1500 O O . GLU B 1 31 ? -4.898 -37.625 -48.656 1 34.06 31 GLU B O 1
ATOM 1505 N N . ILE B 1 32 ? -6.887 -37.938 -48.281 1 35.09 32 ILE B N 1
ATOM 1506 C CA . ILE B 1 32 ? -7.145 -36.531 -48.031 1 35.09 32 ILE B CA 1
ATOM 1507 C C . ILE B 1 32 ? -6.363 -36.062 -46.812 1 35.09 32 ILE B C 1
ATOM 1509 O O . ILE B 1 32 ? -6.469 -36.656 -45.719 1 35.09 32 ILE B O 1
ATOM 1513 N N . PRO B 1 33 ? -5.137 -35.531 -47.062 1 34.56 33 PRO B N 1
ATOM 1514 C CA . PRO B 1 33 ? -4.516 -35.062 -45.844 1 34.56 33 PRO B CA 1
ATOM 1515 C C . PRO B 1 33 ? -5.523 -34.406 -44.875 1 34.56 33 PRO B C 1
ATOM 1517 O O . PRO B 1 33 ? -6.453 -33.75 -45.312 1 34.56 33 PRO B O 1
ATOM 1520 N N . ASN B 1 34 ? -6.039 -35.125 -43.906 1 34.25 34 ASN B N 1
ATOM 1521 C CA . ASN B 1 34 ? -6.805 -34.531 -42.812 1 34.25 34 ASN B CA 1
ATOM 1522 C C . ASN B 1 34 ? -6.32 -33.125 -42.5 1 34.25 34 ASN B C 1
ATOM 1524 O O . ASN B 1 34 ? -5.176 -32.938 -42.094 1 34.25 34 ASN B O 1
ATOM 1528 N N . SER B 1 35 ? -6.551 -32.156 -43.375 1 35.66 35 SER B N 1
ATOM 1529 C CA . SER B 1 35 ? -6.367 -30.719 -43.125 1 35.66 35 SER B CA 1
ATOM 1530 C C . SER B 1 35 ? -6.715 -30.359 -41.688 1 35.66 35 SER B C 1
ATOM 1532 O O . SER B 1 35 ? -7.738 -29.719 -41.438 1 35.66 35 SER B O 1
ATOM 1534 N N . THR B 1 36 ? -6.895 -31.406 -40.844 1 38.16 36 THR B N 1
ATOM 1535 C CA . THR B 1 36 ? -7.148 -30.969 -39.469 1 38.16 36 THR B CA 1
ATOM 1536 C C . THR B 1 36 ? -6.184 -29.875 -39.062 1 38.16 36 THR B C 1
ATOM 1538 O O . THR B 1 36 ? -6.18 -29.438 -37.906 1 38.16 36 THR B O 1
ATOM 1541 N N . GLU B 1 37 ? -5.141 -29.766 -39.875 1 35.59 37 GLU B N 1
ATOM 1542 C CA . GLU B 1 37 ? -4.078 -28.906 -39.375 1 35.59 37 GLU B CA 1
ATOM 1543 C C . GLU B 1 37 ? -4.605 -27.5 -39.062 1 35.59 37 GLU B C 1
ATOM 1545 O O . GLU B 1 37 ? -4.18 -26.875 -38.094 1 35.59 37 GLU B O 1
ATOM 1550 N N . ASN B 1 38 ? -5.176 -26.938 -40.156 1 36.28 38 ASN B N 1
ATOM 1551 C CA . ASN B 1 38 ? -5.277 -25.484 -40.125 1 36.28 38 ASN B CA 1
ATOM 1552 C C . ASN B 1 38 ? -6.328 -25.031 -39.094 1 36.28 38 ASN B C 1
ATOM 1554 O O . ASN B 1 38 ? -7.434 -24.641 -39.469 1 36.28 38 ASN B O 1
ATOM 1558 N N . GLN B 1 39 ? -6.973 -25.969 -38.406 1 37.41 39 GLN B N 1
ATOM 1559 C CA . GLN B 1 39 ? -7.863 -25.266 -37.5 1 37.41 39 GLN B CA 1
ATOM 1560 C C . GLN B 1 39 ? -7.195 -24 -36.969 1 37.41 39 GLN B C 1
ATOM 1562 O O . GLN B 1 39 ? -6.004 -24.016 -36.656 1 37.41 39 GLN B O 1
ATOM 1567 N N . PRO B 1 40 ? -7.508 -22.875 -37.469 1 37.31 40 PRO B N 1
ATOM 1568 C CA . PRO B 1 40 ? -6.891 -21.703 -36.844 1 37.31 40 PRO B CA 1
ATOM 1569 C C . PRO B 1 40 ? -6.656 -21.875 -35.344 1 37.31 40 PRO B C 1
ATOM 1571 O O . PRO B 1 40 ? -7.531 -22.375 -34.656 1 37.31 40 PRO B O 1
ATOM 1574 N N . ARG B 1 41 ? -5.488 -22.375 -34.969 1 35.19 41 ARG B N 1
ATOM 1575 C CA . ARG B 1 41 ? -5.16 -22.25 -33.562 1 35.19 41 ARG B CA 1
ATOM 1576 C C . ARG B 1 41 ? -5.773 -20.984 -32.969 1 35.19 41 ARG B C 1
ATOM 1578 O O . ARG B 1 41 ? -5.383 -19.875 -33.312 1 35.19 41 ARG B O 1
ATOM 1585 N N . ILE B 1 42 ? -7.047 -20.891 -33 1 33.34 42 ILE B N 1
ATOM 1586 C CA . ILE B 1 42 ? -7.531 -19.828 -32.125 1 33.34 42 ILE B CA 1
ATOM 1587 C C . ILE B 1 42 ? -6.523 -19.578 -31 1 33.34 42 ILE B C 1
ATOM 1589 O O . ILE B 1 42 ? -6.27 -20.453 -30.188 1 33.34 42 ILE B O 1
ATOM 1593 N N . ILE B 1 43 ? -5.438 -19.031 -31.375 1 34.22 43 ILE B N 1
ATOM 1594 C CA . ILE B 1 43 ? -4.625 -18.469 -30.312 1 34.22 43 ILE B CA 1
ATOM 1595 C C . ILE B 1 43 ? -5.527 -18.016 -29.156 1 34.22 43 ILE B C 1
ATOM 1597 O O . ILE B 1 43 ? -6.242 -17.016 -29.281 1 34.22 43 ILE B O 1
ATOM 1601 N N . ARG B 1 44 ? -6.34 -18.891 -28.719 1 35.69 44 ARG B N 1
ATOM 1602 C CA . ARG B 1 44 ? -6.926 -18.516 -27.438 1 35.69 44 ARG B CA 1
ATOM 1603 C C . ARG B 1 44 ? -5.938 -17.719 -26.594 1 35.69 44 ARG B C 1
ATOM 1605 O O . ARG B 1 44 ? -4.852 -18.203 -26.266 1 35.69 44 ARG B O 1
ATOM 1612 N N . PHE B 1 45 ? -5.738 -16.531 -26.906 1 38.31 45 PHE B N 1
ATOM 1613 C CA . PHE B 1 45 ? -5.129 -15.68 -25.891 1 38.31 45 PHE B CA 1
ATOM 1614 C C . PHE B 1 45 ? -5.477 -16.172 -24.484 1 38.31 45 PHE B C 1
ATOM 1616 O O . PHE B 1 45 ? -6.492 -15.773 -23.922 1 38.31 45 PHE B O 1
ATOM 1623 N N . SER B 1 46 ? -5.832 -17.406 -24.344 1 42.59 46 SER B N 1
ATOM 1624 C CA . SER B 1 46 ? -5.953 -17.969 -23 1 42.59 46 SER B CA 1
ATOM 1625 C C . SER B 1 46 ? -4.891 -17.406 -22.062 1 42.59 46 SER B C 1
ATOM 1627 O O . SER B 1 46 ? -3.707 -17.719 -22.188 1 42.59 46 SER B O 1
ATOM 1629 N N . SER B 1 47 ? -4.719 -16.094 -21.891 1 51.88 47 SER B N 1
ATOM 1630 C CA . SER B 1 47 ? -3.779 -15.367 -21.062 1 51.88 47 SER B CA 1
ATOM 1631 C C . SER B 1 47 ? -3.527 -16.094 -19.734 1 51.88 47 SER B C 1
ATOM 1633 O O . SER B 1 47 ? -4.348 -16.031 -18.828 1 51.88 47 SER B O 1
ATOM 1635 N N . ILE B 1 48 ? -3.158 -17.328 -19.891 1 63.47 48 ILE B N 1
ATOM 1636 C CA . ILE B 1 48 ? -2.746 -18.078 -18.703 1 63.47 48 ILE B CA 1
ATOM 1637 C C . ILE B 1 48 ? -1.889 -17.188 -17.812 1 63.47 48 ILE B C 1
ATOM 1639 O O . ILE B 1 48 ? -0.869 -16.656 -18.25 1 63.47 48 ILE B O 1
ATOM 1643 N N . LEU B 1 49 ? -2.469 -16.766 -16.828 1 75.94 49 LEU B N 1
ATOM 1644 C CA . LEU B 1 49 ? -1.812 -15.953 -15.82 1 75.94 49 LEU B CA 1
ATOM 1645 C C . LEU B 1 49 ? -0.552 -16.641 -15.297 1 75.94 49 LEU B C 1
ATOM 1647 O O . LEU B 1 49 ? -0.586 -17.812 -14.938 1 75.94 49 LEU B O 1
ATOM 1651 N N . ASP B 1 50 ? 0.64 -16.141 -15.711 1 84.94 50 ASP B N 1
ATOM 1652 C CA . ASP B 1 50 ? 1.875 -16.547 -15.047 1 84.94 50 ASP B CA 1
ATOM 1653 C C . ASP B 1 50 ? 1.883 -16.125 -13.578 1 84.94 50 ASP B C 1
ATOM 1655 O O . ASP B 1 50 ? 1.933 -14.938 -13.273 1 84.94 50 ASP B O 1
ATOM 1659 N N . PRO B 1 51 ? 1.779 -17.156 -12.75 1 83.69 51 PRO B N 1
ATOM 1660 C CA . PRO B 1 51 ? 1.691 -16.844 -11.32 1 83.69 51 PRO B CA 1
ATOM 1661 C C . PRO B 1 51 ? 2.828 -15.938 -10.844 1 83.69 51 PRO B C 1
ATOM 1663 O O . PRO B 1 51 ? 2.613 -15.055 -10.008 1 83.69 51 PRO B O 1
ATOM 1666 N N . ASN B 1 52 ? 4 -16.094 -11.367 1 87.19 52 ASN B N 1
ATOM 1667 C CA . ASN B 1 52 ? 5.125 -15.266 -10.945 1 87.19 52 ASN B CA 1
ATOM 1668 C C . ASN B 1 52 ? 4.969 -13.828 -11.422 1 87.19 52 ASN B C 1
ATOM 1670 O O . ASN B 1 52 ? 5.215 -12.891 -10.656 1 87.19 52 ASN B O 1
ATOM 1674 N N . ALA B 1 53 ? 4.641 -13.688 -12.672 1 85.88 53 ALA B N 1
ATOM 1675 C CA . ALA B 1 53 ? 4.43 -12.344 -13.195 1 85.88 53 ALA B CA 1
ATOM 1676 C C . ALA B 1 53 ? 3.316 -11.625 -12.43 1 85.88 53 ALA B C 1
ATOM 1678 O O . ALA B 1 53 ? 3.432 -10.438 -12.125 1 85.88 53 ALA B O 1
ATOM 1679 N N . TYR B 1 54 ? 2.312 -12.32 -12.188 1 88.19 54 TYR B N 1
ATOM 1680 C CA . TYR B 1 54 ? 1.175 -11.789 -11.445 1 88.19 54 TYR B CA 1
ATOM 1681 C C . TYR B 1 54 ? 1.587 -11.375 -10.039 1 88.19 54 TYR B C 1
ATOM 1683 O O . TYR B 1 54 ? 1.258 -10.273 -9.586 1 88.19 54 TYR B O 1
ATOM 1691 N N . ALA B 1 55 ? 2.305 -12.172 -9.375 1 88.56 55 ALA B N 1
ATOM 1692 C CA . ALA B 1 55 ? 2.793 -11.883 -8.031 1 88.56 55 ALA B CA 1
ATOM 1693 C C . ALA B 1 55 ? 3.758 -10.703 -8.031 1 88.56 55 ALA B C 1
ATOM 1695 O O . ALA B 1 55 ? 3.734 -9.875 -7.117 1 88.56 55 ALA B O 1
ATOM 1696 N N . THR B 1 56 ? 4.617 -10.586 -8.984 1 89.06 56 THR B N 1
ATOM 1697 C CA . THR B 1 56 ? 5.582 -9.5 -9.094 1 89.06 56 THR B CA 1
ATOM 1698 C C . THR B 1 56 ? 4.871 -8.164 -9.305 1 89.06 56 THR B C 1
ATOM 1700 O O . THR B 1 56 ? 5.262 -7.148 -8.727 1 89.06 56 THR B O 1
ATOM 1703 N N . LYS B 1 57 ? 3.877 -8.18 -10.133 1 89.88 57 LYS B N 1
ATOM 1704 C CA . LYS B 1 57 ? 3.076 -6.977 -10.344 1 89.88 57 LYS B CA 1
ATOM 1705 C C . LYS B 1 57 ? 2.443 -6.496 -9.047 1 89.88 57 LYS B C 1
ATOM 1707 O O . LYS B 1 57 ? 2.432 -5.297 -8.758 1 89.88 57 LYS B O 1
ATOM 1712 N N . LYS B 1 58 ? 1.98 -7.363 -8.234 1 91.88 58 LYS B N 1
ATOM 1713 C CA . LYS B 1 58 ? 1.397 -7.027 -6.941 1 91.88 58 LYS B CA 1
ATOM 1714 C C . LYS B 1 58 ? 2.453 -6.465 -5.992 1 91.88 58 LYS B C 1
ATOM 1716 O O . LYS B 1 58 ? 2.182 -5.527 -5.234 1 91.88 58 LYS B O 1
ATOM 1721 N N . THR B 1 59 ? 3.6 -7.02 -6.062 1 93.31 59 THR B N 1
ATOM 1722 C CA . THR B 1 59 ? 4.707 -6.543 -5.238 1 93.31 59 THR B CA 1
ATOM 1723 C C . THR B 1 59 ? 5.094 -5.121 -5.629 1 93.31 59 THR B C 1
ATOM 1725 O O . THR B 1 59 ? 5.328 -4.277 -4.758 1 93.31 59 THR B O 1
ATOM 1728 N N . VAL B 1 60 ? 5.176 -4.84 -6.852 1 94.38 60 VAL B N 1
ATOM 1729 C CA . VAL B 1 60 ? 5.488 -3.496 -7.328 1 94.38 60 VAL B CA 1
ATOM 1730 C C . VAL B 1 60 ? 4.418 -2.516 -6.852 1 94.38 60 VAL B C 1
ATOM 1732 O O . VAL B 1 60 ? 4.738 -1.434 -6.355 1 94.38 60 VAL B O 1
ATOM 1735 N N . ALA B 1 61 ? 3.18 -2.967 -7.016 1 94.75 61 ALA B N 1
ATOM 1736 C CA . ALA B 1 61 ? 2.07 -2.131 -6.562 1 94.75 61 ALA B CA 1
ATOM 1737 C C . ALA B 1 61 ? 2.158 -1.873 -5.062 1 94.75 61 ALA B C 1
ATOM 1739 O O . ALA B 1 61 ? 1.935 -0.75 -4.602 1 94.75 61 ALA B O 1
ATOM 1740 N N . GLN B 1 62 ? 2.459 -2.857 -4.254 1 95.38 62 GLN B N 1
ATOM 1741 C CA . GLN B 1 62 ? 2.662 -2.705 -2.818 1 95.38 62 GLN B CA 1
ATOM 1742 C C . GLN B 1 62 ? 3.799 -1.731 -2.523 1 95.38 62 GLN B C 1
ATOM 1744 O O . GLN B 1 62 ? 3.693 -0.903 -1.616 1 95.38 62 GLN B O 1
ATOM 1749 N N . GLY B 1 63 ? 4.906 -1.945 -3.287 1 95.75 63 GLY B N 1
ATOM 1750 C CA . GLY B 1 63 ? 6.02 -1.022 -3.131 1 95.75 63 GLY B CA 1
ATOM 1751 C C . GLY B 1 63 ? 5.645 0.418 -3.422 1 95.75 63 GLY B C 1
ATOM 1752 O O . GLY B 1 63 ? 6.086 1.333 -2.723 1 95.75 63 GLY B O 1
ATOM 1753 N N . MET B 1 64 ? 4.902 0.636 -4.426 1 95.94 64 MET B N 1
ATOM 1754 C CA . MET B 1 64 ? 4.438 1.977 -4.77 1 95.94 64 MET B CA 1
ATOM 1755 C C . MET B 1 64 ? 3.586 2.561 -3.646 1 95.94 64 MET B C 1
ATOM 1757 O O . MET B 1 64 ? 3.746 3.727 -3.281 1 95.94 64 MET B O 1
ATOM 1761 N N . LEU B 1 65 ? 2.664 1.787 -3.109 1 96.94 65 LEU B N 1
ATOM 1762 C CA . LEU B 1 65 ? 1.84 2.234 -1.99 1 96.94 65 LEU B CA 1
ATOM 1763 C C . LEU B 1 65 ? 2.701 2.551 -0.773 1 96.94 65 LEU B C 1
ATOM 1765 O O . LEU B 1 65 ? 2.436 3.516 -0.053 1 96.94 65 LEU B O 1
ATOM 1769 N N . ASP B 1 66 ? 3.684 1.713 -0.56 1 97 66 ASP B N 1
ATOM 1770 C CA . ASP B 1 66 ? 4.609 1.928 0.548 1 97 66 ASP B CA 1
ATOM 1771 C C . ASP B 1 66 ? 5.348 3.256 0.398 1 97 66 ASP B C 1
ATOM 1773 O O . ASP B 1 66 ? 5.488 4.008 1.367 1 97 66 ASP B O 1
ATOM 1777 N N . VAL B 1 67 ? 5.855 3.596 -0.778 1 96 67 VAL B N 1
ATOM 1778 C CA . VAL B 1 67 ? 6.535 4.859 -1.044 1 96 67 VAL B CA 1
ATOM 1779 C C . VAL B 1 67 ? 5.566 6.023 -0.827 1 96 67 VAL B C 1
ATOM 1781 O O . VAL B 1 67 ? 5.941 7.051 -0.262 1 96 67 VAL B O 1
ATOM 1784 N N . ALA B 1 68 ? 4.395 5.852 -1.268 1 96.5 68 ALA B N 1
ATOM 1785 C CA . ALA B 1 68 ? 3.383 6.887 -1.072 1 96.5 68 ALA B CA 1
ATOM 1786 C C . ALA B 1 68 ? 3.145 7.145 0.413 1 96.5 68 ALA B C 1
ATOM 1788 O O . ALA B 1 68 ? 3.08 8.297 0.846 1 96.5 68 ALA B O 1
ATOM 1789 N N . LEU B 1 69 ? 3.008 6.125 1.171 1 95.81 69 LEU B N 1
ATOM 1790 C CA . LEU B 1 69 ? 2.797 6.23 2.611 1 95.81 69 LEU B CA 1
ATOM 1791 C C . LEU B 1 69 ? 4.02 6.836 3.297 1 95.81 69 LEU B C 1
ATOM 1793 O O . LEU B 1 69 ? 3.881 7.684 4.184 1 95.81 69 LEU B O 1
ATOM 1797 N N . LEU B 1 70 ? 5.16 6.422 2.902 1 95.75 70 LEU B N 1
ATOM 1798 C CA . LEU B 1 70 ? 6.402 6.977 3.43 1 95.75 70 LEU B CA 1
ATOM 1799 C C . LEU B 1 70 ? 6.477 8.477 3.178 1 95.75 70 LEU B C 1
ATOM 1801 O O . LEU B 1 70 ? 6.832 9.25 4.074 1 95.75 70 LEU B O 1
ATOM 1805 N N . THR B 1 71 ? 6.16 8.891 2 1 94.81 71 THR B N 1
ATOM 1806 C CA . THR B 1 71 ? 6.18 10.312 1.647 1 94.81 71 THR B CA 1
ATOM 1807 C C . THR B 1 71 ? 5.152 11.086 2.465 1 94.81 71 THR B C 1
ATOM 1809 O O . THR B 1 71 ? 5.434 12.188 2.936 1 94.81 71 THR B O 1
ATOM 1812 N N . ALA B 1 72 ? 4.008 10.516 2.648 1 92.44 72 ALA B N 1
ATOM 1813 C CA . ALA B 1 72 ? 2.973 11.164 3.449 1 92.44 72 ALA B CA 1
ATOM 1814 C C . ALA B 1 72 ? 3.422 11.328 4.898 1 92.44 72 ALA B C 1
ATOM 1816 O O . ALA B 1 72 ? 3.246 12.391 5.492 1 92.44 72 ALA B O 1
ATOM 1817 N N . ASN B 1 73 ? 3.992 10.367 5.457 1 93.69 73 ASN B N 1
ATOM 1818 C CA . ASN B 1 73 ? 4.469 10.422 6.832 1 93.69 73 ASN B CA 1
ATOM 1819 C C . ASN B 1 73 ? 5.656 11.367 6.98 1 93.69 73 ASN B C 1
ATOM 1821 O O . ASN B 1 73 ? 5.805 12.023 8.008 1 93.69 73 ASN B O 1
ATOM 1825 N N . ALA B 1 74 ? 6.488 11.359 5.945 1 92.94 74 ALA B N 1
ATOM 1826 C CA . ALA B 1 74 ? 7.594 12.312 5.961 1 92.94 74 ALA B CA 1
ATOM 1827 C C . ALA B 1 74 ? 7.078 13.75 5.938 1 92.94 74 ALA B C 1
ATOM 1829 O O . ALA B 1 74 ? 7.586 14.609 6.66 1 92.94 74 ALA B O 1
ATOM 1830 N N . SER B 1 75 ? 6.113 14.016 5.168 1 88.62 75 SER B N 1
ATOM 1831 C CA . SER B 1 75 ? 5.488 15.328 5.094 1 88.62 75 SER B CA 1
ATOM 1832 C C . SER B 1 75 ? 4.816 15.695 6.414 1 88.62 75 SER B C 1
ATOM 1834 O O . SER B 1 75 ? 4.898 16.844 6.863 1 88.62 75 SER B O 1
ATOM 1836 N N . GLN B 1 76 ? 4.188 14.711 7 1 87.38 76 GLN B N 1
ATOM 1837 C CA . GLN B 1 76 ? 3.543 14.938 8.289 1 87.38 76 GLN B CA 1
ATOM 1838 C C . GLN B 1 76 ? 4.57 15.25 9.375 1 87.38 76 GLN B C 1
ATOM 1840 O O . GLN B 1 76 ? 4.34 16.109 10.227 1 87.38 76 GLN B O 1
ATOM 1845 N N . LEU B 1 77 ? 5.629 14.547 9.336 1 89.19 77 LEU B N 1
ATOM 1846 C CA . LEU B 1 77 ? 6.703 14.812 10.281 1 89.19 77 LEU B CA 1
ATOM 1847 C C . LEU B 1 77 ? 7.254 16.219 10.109 1 89.19 77 LEU B C 1
ATOM 1849 O O . LEU B 1 77 ? 7.492 16.922 11.094 1 89.19 77 LEU B O 1
ATOM 1853 N N . LYS B 1 78 ? 7.414 16.578 8.875 1 86.81 78 LYS B N 1
ATOM 1854 C CA . LYS B 1 78 ? 7.891 17.922 8.562 1 86.81 78 LYS B CA 1
ATOM 1855 C C . LYS B 1 78 ? 6.953 18.984 9.133 1 86.81 78 LYS B C 1
ATOM 1857 O O . LYS B 1 78 ? 7.402 19.953 9.75 1 86.81 78 LYS B O 1
ATOM 1862 N N . TYR B 1 79 ? 5.766 18.812 8.992 1 79 79 TYR B N 1
ATOM 1863 C CA . TYR B 1 79 ? 4.777 19.766 9.492 1 79 79 TYR B CA 1
ATOM 1864 C C . TYR B 1 79 ? 4.816 19.828 11.016 1 79 79 TYR B C 1
ATOM 1866 O O . TYR B 1 79 ? 4.773 20.922 11.594 1 79 79 TYR B O 1
ATOM 1874 N N . LEU B 1 80 ? 4.848 18.797 11.633 1 82.5 80 LEU B N 1
ATOM 1875 C CA . LEU B 1 80 ? 4.859 18.75 13.094 1 82.5 80 LEU B CA 1
ATOM 1876 C C . LEU B 1 80 ? 6.094 19.438 13.656 1 82.5 80 LEU B C 1
ATOM 1878 O O . LEU B 1 80 ? 6.016 20.125 14.68 1 82.5 80 LEU B O 1
ATOM 1882 N N . LEU B 1 81 ? 7.145 19.266 12.977 1 84.75 81 LEU B N 1
ATOM 1883 C CA . LEU B 1 81 ? 8.383 19.875 13.43 1 84.75 81 LEU B CA 1
ATOM 1884 C C . LEU B 1 81 ? 8.336 21.391 13.242 1 84.75 81 LEU B C 1
ATOM 1886 O O . LEU B 1 81 ? 8.922 22.141 14.031 1 84.75 81 LEU B O 1
ATOM 1890 N N . GLN B 1 82 ? 7.59 21.781 12.281 1 77.38 82 GLN B N 1
ATOM 1891 C CA . GLN B 1 82 ? 7.441 23.203 12.023 1 77.38 82 GLN B CA 1
ATOM 1892 C C . GLN B 1 82 ? 6.473 23.859 13.008 1 77.38 82 GLN B C 1
ATOM 1894 O O . GLN B 1 82 ? 6.664 25 13.414 1 77.38 82 GLN B O 1
ATOM 1899 N N . MET B 1 83 ? 5.477 23.141 13.336 1 73.75 83 MET B N 1
ATOM 1900 C CA . MET B 1 83 ? 4.492 23.672 14.266 1 73.75 83 MET B CA 1
ATOM 1901 C C . MET B 1 83 ? 5.039 23.672 15.695 1 73.75 83 MET B C 1
ATOM 1903 O O . MET B 1 83 ? 4.625 24.484 16.516 1 73.75 83 MET B O 1
ATOM 1907 N N . GLY B 1 84 ? 6.016 22.844 15.953 1 68.81 84 GLY B N 1
ATOM 1908 C CA . GLY B 1 84 ? 6.688 22.828 17.25 1 68.81 84 GLY B CA 1
ATOM 1909 C C . GLY B 1 84 ? 5.816 22.266 18.359 1 68.81 84 GLY B C 1
ATOM 1910 O O . GLY B 1 84 ? 4.91 21.469 18.109 1 68.81 84 GLY B O 1
ATOM 1911 N N . GLU B 1 85 ? 6.312 22.516 19.625 1 64.25 85 GLU B N 1
ATOM 1912 C CA . GLU B 1 85 ? 5.785 21.969 20.875 1 64.25 85 GLU B CA 1
ATOM 1913 C C . GLU B 1 85 ? 4.414 22.547 21.188 1 64.25 85 GLU B C 1
ATOM 1915 O O . GLU B 1 85 ? 3.828 22.234 22.234 1 64.25 85 GLU B O 1
ATOM 1920 N N . ARG B 1 86 ? 3.938 23.281 20.281 1 62.09 86 ARG B N 1
ATOM 1921 C CA . ARG B 1 86 ? 2.621 23.844 20.562 1 62.09 86 ARG B CA 1
ATOM 1922 C C . ARG B 1 86 ? 1.53 22.797 20.422 1 62.09 86 ARG B C 1
ATOM 1924 O O . ARG B 1 86 ? 0.447 22.938 21 1 62.09 86 ARG B O 1
ATOM 1931 N N . HIS B 1 87 ? 1.928 21.656 19.922 1 60.91 87 HIS B N 1
ATOM 1932 C CA . HIS B 1 87 ? 0.984 20.547 19.812 1 60.91 87 HIS B CA 1
ATOM 1933 C C . HIS B 1 87 ? 0.956 19.719 21.078 1 60.91 87 HIS B C 1
ATOM 1935 O O . HIS B 1 87 ? 2.008 19.391 21.641 1 60.91 87 HIS B O 1
ATOM 1941 N N . GLU B 1 88 ? -0.163 19.562 21.75 1 66 88 GLU B N 1
ATOM 1942 C CA . GLU B 1 88 ? -0.328 18.844 23.016 1 66 88 GLU B CA 1
ATOM 1943 C C . GLU B 1 88 ? 0.342 17.469 22.969 1 66 88 GLU B C 1
ATOM 1945 O O . GLU B 1 88 ? 1.005 17.062 23.922 1 66 88 GLU B O 1
ATOM 1950 N N . PHE B 1 89 ? 0.241 16.859 21.781 1 76.81 89 PHE B N 1
ATOM 1951 C CA . PHE B 1 89 ? 0.776 15.516 21.656 1 76.81 89 PHE B CA 1
ATOM 1952 C C . PHE B 1 89 ? 1.964 15.477 20.703 1 76.81 89 PHE B C 1
ATOM 1954 O O . PHE B 1 89 ? 2.125 14.523 19.938 1 76.81 89 PHE B O 1
ATOM 1961 N N . TYR B 1 90 ? 2.701 16.516 20.812 1 83.56 90 TYR B N 1
ATOM 1962 C CA . TYR B 1 90 ? 3.816 16.688 19.891 1 83.56 90 TYR B CA 1
ATOM 1963 C C . TYR B 1 90 ? 4.805 15.531 20 1 83.56 90 TYR B C 1
ATOM 1965 O O . TYR B 1 90 ? 5.133 14.891 19 1 83.56 90 TYR B O 1
ATOM 1973 N N . HIS B 1 91 ? 5.188 15.234 21.188 1 86.75 91 HIS B N 1
ATOM 1974 C CA . HIS B 1 91 ? 6.199 14.203 21.391 1 86.75 91 HIS B CA 1
ATOM 1975 C C . HIS B 1 91 ? 5.668 12.828 21 1 86.75 91 HIS B C 1
ATOM 1977 O O . HIS B 1 91 ? 6.395 12.016 20.422 1 86.75 91 HIS B O 1
ATOM 1983 N N . LEU B 1 92 ? 4.445 12.648 21.297 1 89 92 LEU B N 1
ATOM 1984 C CA . LEU B 1 92 ? 3.824 11.375 20.953 1 89 92 LEU B CA 1
ATOM 1985 C C . LEU B 1 92 ? 3.762 11.195 19.438 1 89 92 LEU B C 1
ATOM 1987 O O . LEU B 1 92 ? 4.141 10.141 18.922 1 89 92 LEU B O 1
ATOM 1991 N N . MET B 1 93 ? 3.361 12.234 18.75 1 90.56 93 MET B N 1
ATOM 1992 C CA . MET B 1 93 ? 3.193 12.148 17.312 1 90.56 93 MET B CA 1
ATOM 1993 C C . MET B 1 93 ? 4.539 11.969 16.609 1 90.56 93 MET B C 1
ATOM 1995 O O . MET B 1 93 ? 4.676 11.141 15.711 1 90.56 93 MET B O 1
ATOM 1999 N N . ILE B 1 94 ? 5.465 12.727 17.047 1 91.62 94 ILE B N 1
ATOM 2000 C CA . ILE B 1 94 ? 6.789 12.633 16.438 1 91.62 94 ILE B CA 1
ATOM 2001 C C . ILE B 1 94 ? 7.344 11.219 16.625 1 91.62 94 ILE B C 1
ATOM 2003 O O . ILE B 1 94 ? 7.957 10.656 15.711 1 91.62 94 ILE B O 1
ATOM 2007 N N . THR B 1 95 ? 7.137 10.719 17.844 1 93.88 95 THR B N 1
ATOM 2008 C CA . THR B 1 95 ? 7.637 9.383 18.125 1 93.88 95 THR B CA 1
ATOM 2009 C C . THR B 1 95 ? 6.93 8.344 17.266 1 93.88 95 THR B C 1
ATOM 2011 O O . THR B 1 95 ? 7.578 7.492 16.656 1 93.88 95 THR B O 1
ATOM 2014 N N . LEU B 1 96 ? 5.625 8.422 17.141 1 95.25 96 LEU B N 1
ATOM 2015 C CA . LEU B 1 96 ? 4.844 7.473 16.359 1 95.25 96 LEU B CA 1
ATOM 2016 C C . LEU B 1 96 ? 5.219 7.551 14.883 1 95.25 96 LEU B C 1
ATOM 2018 O O . LEU B 1 96 ? 5.422 6.523 14.234 1 95.25 96 LEU B O 1
ATOM 2022 N N . ILE B 1 97 ? 5.328 8.719 14.391 1 95.06 97 ILE B N 1
ATOM 2023 C CA . ILE B 1 97 ? 5.637 8.922 12.984 1 95.06 97 ILE B CA 1
ATOM 2024 C C . ILE B 1 97 ? 7.047 8.406 12.68 1 95.06 97 ILE B C 1
ATOM 2026 O O . ILE B 1 97 ? 7.281 7.781 11.648 1 95.06 97 ILE B O 1
ATOM 2030 N N . SER B 1 98 ? 8 8.711 13.625 1 96.06 98 SER B N 1
ATOM 2031 C CA . SER B 1 98 ? 9.367 8.227 13.438 1 96.06 98 SER B CA 1
ATOM 2032 C C . SER B 1 98 ? 9.414 6.703 13.383 1 96.06 98 SER B C 1
ATOM 2034 O O . SER B 1 98 ? 10.094 6.125 12.531 1 96.06 98 SER B O 1
ATOM 2036 N N . ILE B 1 99 ? 8.68 6.055 14.203 1 95.94 99 ILE B N 1
ATOM 2037 C CA . ILE B 1 99 ? 8.602 4.602 14.219 1 95.94 99 ILE B CA 1
ATOM 2038 C C . ILE B 1 99 ? 7.996 4.102 12.906 1 95.94 99 ILE B C 1
ATOM 2040 O O . ILE B 1 99 ? 8.484 3.135 12.32 1 95.94 99 ILE B O 1
ATOM 2044 N N . SER B 1 100 ? 6.977 4.734 12.484 1 96.38 100 SER B N 1
ATOM 2045 C CA . SER B 1 100 ? 6.324 4.355 11.234 1 96.38 100 SER B CA 1
ATOM 2046 C C . SER B 1 100 ? 7.289 4.441 10.055 1 96.38 100 SER B C 1
ATOM 2048 O O . SER B 1 100 ? 7.34 3.537 9.219 1 96.38 100 SER B O 1
ATOM 2050 N N . ILE B 1 101 ? 8.062 5.449 10.008 1 96.5 101 ILE B N 1
ATOM 2051 C CA . ILE B 1 101 ? 9 5.672 8.906 1 96.5 101 ILE B CA 1
ATOM 2052 C C . ILE B 1 101 ? 10.062 4.574 8.906 1 96.5 101 ILE B C 1
ATOM 2054 O O . ILE B 1 101 ? 10.391 4.016 7.859 1 96.5 101 ILE B O 1
ATOM 2058 N N . ILE B 1 102 ? 10.609 4.273 10.07 1 97.06 102 ILE B N 1
ATOM 2059 C CA . ILE B 1 102 ? 11.625 3.229 10.188 1 97.06 102 ILE B CA 1
ATOM 2060 C C . ILE B 1 102 ? 11.047 1.895 9.727 1 97.06 102 ILE B C 1
ATOM 2062 O O . ILE B 1 102 ? 11.688 1.175 8.953 1 97.06 102 ILE B O 1
ATOM 2066 N N . LEU B 1 103 ? 9.875 1.568 10.234 1 97.38 103 LEU B N 1
ATOM 2067 C CA . LEU B 1 103 ? 9.211 0.328 9.844 1 97.38 103 LEU B CA 1
ATOM 2068 C C . LEU B 1 103 ? 8.961 0.298 8.344 1 97.38 103 LEU B C 1
ATOM 2070 O O . LEU B 1 103 ? 9.133 -0.741 7.699 1 97.38 103 LEU B O 1
ATOM 2074 N N . GLN B 1 104 ? 8.578 1.418 7.695 1 97.38 104 GLN B N 1
ATOM 2075 C CA . GLN B 1 104 ? 8.289 1.494 6.27 1 97.38 104 GLN B CA 1
ATOM 2076 C C . GLN B 1 104 ? 9.539 1.252 5.438 1 97.38 104 GLN B C 1
ATOM 2078 O O . GLN B 1 104 ? 9.492 0.587 4.398 1 97.38 104 GLN B O 1
ATOM 2083 N N . ILE B 1 105 ? 10.602 1.747 5.875 1 97.31 105 ILE B N 1
ATOM 2084 C CA . ILE B 1 105 ? 11.867 1.513 5.188 1 97.31 105 ILE B CA 1
ATOM 2085 C C . ILE B 1 105 ? 12.219 0.027 5.242 1 97.31 105 ILE B C 1
ATOM 2087 O O . ILE B 1 105 ? 12.633 -0.557 4.238 1 97.31 105 ILE B O 1
ATOM 2091 N N . LEU B 1 106 ? 12.07 -0.541 6.418 1 97.19 106 LEU B N 1
ATOM 2092 C CA . LEU B 1 106 ? 12.336 -1.966 6.59 1 97.19 106 LEU B CA 1
ATOM 2093 C C . LEU B 1 106 ? 11.445 -2.797 5.668 1 97.19 106 LEU B C 1
ATOM 2095 O O . LEU B 1 106 ? 11.938 -3.686 4.965 1 97.19 106 LEU B O 1
ATOM 2099 N N . ILE B 1 107 ? 10.164 -2.512 5.625 1 96.94 107 ILE B N 1
ATOM 2100 C CA . ILE B 1 107 ? 9.211 -3.229 4.785 1 96.94 107 ILE B CA 1
ATOM 2101 C C . ILE B 1 107 ? 9.547 -2.998 3.314 1 96.94 107 ILE B C 1
ATOM 2103 O O . ILE B 1 107 ? 9.438 -3.912 2.494 1 96.94 107 ILE B O 1
ATOM 2107 N N . GLY B 1 108 ? 9.93 -1.729 2.965 1 95.81 108 GLY B N 1
ATOM 2108 C CA . GLY B 1 108 ? 10.367 -1.447 1.606 1 95.8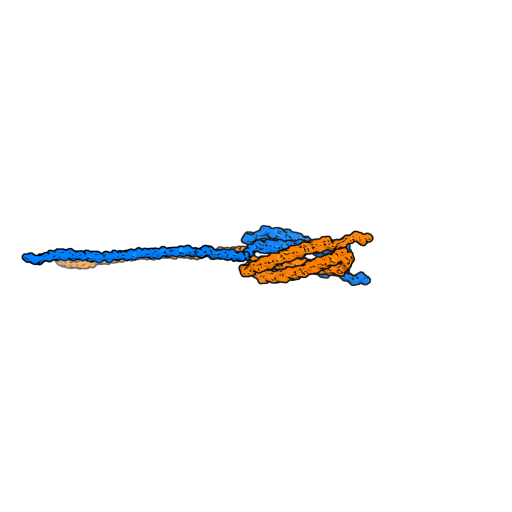1 108 GLY B CA 1
ATOM 2109 C C . GLY B 1 108 ? 11.516 -2.324 1.155 1 95.81 108 GLY B C 1
ATOM 2110 O O . GLY B 1 108 ? 11.539 -2.799 0.017 1 95.81 108 GLY B O 1
ATOM 2111 N N . ALA B 1 109 ? 12.484 -2.57 1.998 1 95.81 109 ALA B N 1
ATOM 2112 C CA . ALA B 1 109 ? 13.609 -3.455 1.702 1 95.81 109 ALA B CA 1
ATOM 2113 C C . ALA B 1 109 ? 13.141 -4.887 1.477 1 95.81 109 ALA B C 1
ATOM 2115 O O . ALA B 1 109 ? 13.641 -5.578 0.587 1 95.81 109 ALA B O 1
ATOM 2116 N N . LEU B 1 110 ? 12.234 -5.332 2.305 1 96.31 110 LEU B N 1
ATOM 2117 C CA . LEU B 1 110 ? 11.68 -6.672 2.15 1 96.31 110 LEU B CA 1
ATOM 2118 C C . LEU B 1 110 ? 10.969 -6.816 0.812 1 96.31 110 LEU B C 1
ATOM 2120 O O . LEU B 1 110 ? 11.008 -7.883 0.192 1 96.31 110 LEU B O 1
ATOM 2124 N N . PHE B 1 111 ? 10.242 -5.68 0.36 1 94.62 111 PHE B N 1
ATOM 2125 C CA . PHE B 1 111 ? 9.602 -5.703 -0.948 1 94.62 111 PHE B CA 1
ATOM 2126 C C . PHE B 1 111 ? 10.625 -5.922 -2.055 1 94.62 111 PHE B C 1
ATOM 2128 O O . PHE B 1 111 ? 10.352 -6.609 -3.039 1 94.62 111 PHE B O 1
ATOM 2135 N N . ILE B 1 112 ? 11.766 -5.348 -1.923 1 93.69 112 ILE B N 1
ATOM 2136 C CA . ILE B 1 112 ? 12.812 -5.5 -2.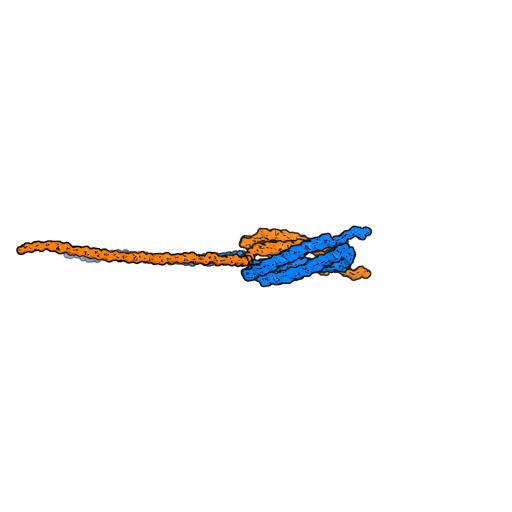93 1 93.69 112 ILE B CA 1
ATOM 2137 C C . ILE B 1 112 ? 13.273 -6.953 -2.975 1 93.69 112 ILE B C 1
ATOM 2139 O O . ILE B 1 112 ? 13.438 -7.527 -4.055 1 93.69 112 ILE B O 1
ATOM 2143 N N . VAL B 1 113 ? 13.492 -7.578 -1.842 1 93.38 113 VAL B N 1
ATOM 2144 C CA . VAL B 1 113 ? 13.969 -8.953 -1.74 1 93.38 113 VAL B CA 1
ATOM 2145 C C . VAL B 1 113 ? 12.938 -9.906 -2.334 1 93.38 113 VAL B C 1
ATOM 2147 O O . VAL B 1 113 ? 13.273 -10.75 -3.168 1 93.38 113 VAL B O 1
ATOM 2150 N N . ILE B 1 114 ? 11.656 -9.758 -1.927 1 92.31 114 ILE B N 1
ATOM 2151 C CA . ILE B 1 114 ? 10.633 -10.688 -2.379 1 92.31 114 ILE B CA 1
ATOM 2152 C C . ILE B 1 114 ? 10.344 -10.469 -3.861 1 92.31 114 ILE B C 1
ATOM 2154 O O . ILE B 1 114 ? 9.945 -11.398 -4.57 1 92.31 114 ILE B O 1
ATOM 2158 N N . GLY B 1 115 ? 10.492 -9.266 -4.355 1 90.44 115 GLY B N 1
ATOM 2159 C CA . GLY B 1 115 ? 10.297 -8.969 -5.766 1 90.44 115 GLY B CA 1
ATOM 2160 C C . GLY B 1 115 ? 11.258 -9.703 -6.676 1 90.44 115 GLY B C 1
ATOM 2161 O O . GLY B 1 115 ? 11 -9.859 -7.867 1 90.44 115 GLY B O 1
ATOM 2162 N N . ARG B 1 116 ? 12.32 -10.172 -6.145 1 90 116 ARG B N 1
ATOM 2163 C CA . ARG B 1 116 ? 13.352 -10.859 -6.926 1 90 116 ARG B CA 1
ATOM 2164 C C . ARG B 1 116 ? 13.172 -12.375 -6.855 1 90 116 ARG B C 1
ATOM 2166 O O . ARG B 1 116 ? 13.898 -13.117 -7.52 1 90 116 ARG B O 1
ATOM 2173 N N . MET B 1 117 ? 12.219 -12.742 -6.066 1 87.94 117 MET B N 1
ATOM 2174 C CA . MET B 1 117 ? 11.977 -14.18 -5.926 1 87.94 117 MET B CA 1
ATOM 2175 C C . MET B 1 117 ? 11 -14.672 -6.988 1 87.94 117 MET B C 1
ATOM 2177 O O . MET B 1 117 ? 10.047 -13.977 -7.328 1 87.94 117 MET B O 1
ATOM 2181 N N . ASN B 1 118 ? 11.328 -15.844 -7.527 1 85.31 118 ASN B N 1
ATOM 2182 C CA . ASN B 1 118 ? 10.453 -16.484 -8.508 1 85.31 118 ASN B CA 1
ATOM 2183 C C . ASN B 1 118 ? 9.547 -17.516 -7.855 1 85.31 118 ASN B C 1
ATOM 2185 O O . ASN B 1 118 ? 9.992 -18.625 -7.523 1 85.31 118 ASN B O 1
ATOM 2189 N N . VAL B 1 119 ? 8.266 -17.266 -7.816 1 84.69 119 VAL B N 1
ATOM 2190 C CA . VAL B 1 119 ? 7.312 -18.094 -7.078 1 84.69 119 VAL B CA 1
ATOM 2191 C C . VAL B 1 119 ? 7.004 -19.359 -7.867 1 84.69 119 VAL B C 1
ATOM 2193 O O . VAL B 1 119 ? 6.434 -20.312 -7.328 1 84.69 119 VAL B O 1
ATOM 2196 N N . ASN B 1 120 ? 7.387 -19.391 -9.109 1 85.38 120 ASN B N 1
ATOM 2197 C CA . ASN B 1 120 ? 7.191 -20.609 -9.891 1 85.38 120 ASN B CA 1
ATOM 2198 C C . ASN B 1 120 ? 8.18 -21.703 -9.484 1 85.38 120 ASN B C 1
ATOM 2200 O O . ASN B 1 120 ? 7.969 -22.875 -9.797 1 8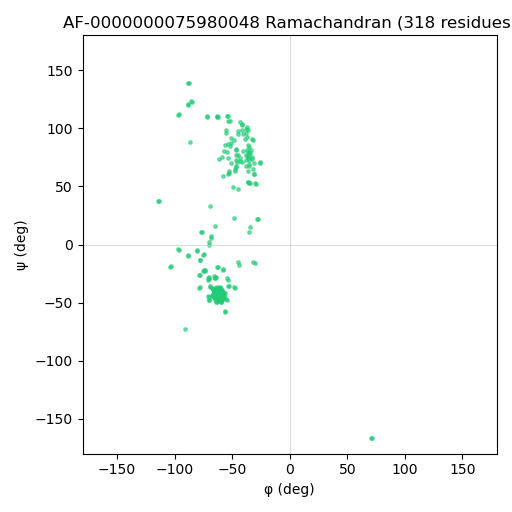5.38 120 ASN B O 1
ATOM 2204 N N . LYS B 1 121 ? 9.258 -21.234 -8.898 1 83.19 121 LYS B N 1
ATOM 2205 C CA . LYS B 1 121 ? 10.258 -22.203 -8.438 1 83.19 121 LYS B CA 1
ATOM 2206 C C . LYS B 1 121 ? 9.922 -22.719 -7.047 1 83.19 121 LYS B C 1
ATOM 2208 O O . LYS B 1 121 ? 9.891 -21.953 -6.082 1 83.19 121 LYS B O 1
ATOM 2213 N N . GLU B 1 122 ? 9.805 -23.922 -6.91 1 79.31 122 GLU B N 1
ATOM 2214 C CA . GLU B 1 122 ? 9.391 -24.562 -5.668 1 79.31 122 GLU B CA 1
ATOM 2215 C C . GLU B 1 122 ? 10.359 -24.266 -4.531 1 79.31 122 GLU B C 1
ATOM 2217 O O . GLU B 1 122 ? 9.945 -24.109 -3.381 1 79.31 122 GLU B O 1
ATOM 2222 N N . LYS B 1 123 ? 11.578 -24.234 -4.902 1 80.19 123 LYS B N 1
ATOM 2223 C CA . LYS B 1 123 ? 12.617 -24.031 -3.896 1 80.19 123 LYS B CA 1
ATOM 2224 C C . LYS B 1 123 ? 12.484 -22.656 -3.246 1 80.19 123 LYS B C 1
ATOM 2226 O O . LYS B 1 123 ? 12.867 -22.469 -2.088 1 80.19 123 LYS B O 1
ATOM 2231 N N . HIS B 1 124 ? 11.914 -21.734 -4.039 1 83.75 124 HIS B N 1
ATOM 2232 C CA . HIS B 1 124 ? 11.781 -20.375 -3.543 1 83.75 124 HIS B CA 1
ATOM 2233 C C . HIS B 1 124 ? 10.477 -20.188 -2.783 1 83.75 124 HIS B C 1
ATOM 2235 O O . HIS B 1 124 ? 10.32 -19.219 -2.041 1 83.75 124 HIS B O 1
ATOM 2241 N N . GLN B 1 125 ? 9.594 -21.078 -2.811 1 85.5 125 GLN B N 1
ATOM 2242 C CA . GLN B 1 125 ? 8.219 -20.875 -2.355 1 85.5 125 GLN B CA 1
ATOM 2243 C C . GLN B 1 125 ? 8.164 -20.734 -0.838 1 85.5 125 GLN B C 1
ATOM 2245 O O . GLN B 1 125 ? 7.488 -19.828 -0.323 1 85.5 125 GLN B O 1
ATOM 2250 N N . PRO B 1 126 ? 8.867 -21.594 -0.168 1 84.81 126 PRO B N 1
ATOM 2251 C CA . PRO B 1 126 ? 8.773 -21.422 1.283 1 84.81 126 PRO B CA 1
ATOM 2252 C C . PRO B 1 126 ? 9.352 -20.094 1.759 1 84.81 126 PRO B C 1
ATOM 2254 O O . PRO B 1 126 ? 8.812 -19.469 2.684 1 84.81 126 PRO B O 1
ATOM 2257 N N . ARG B 1 127 ? 10.406 -19.688 1.222 1 88.62 127 ARG B N 1
ATOM 2258 C CA . ARG B 1 127 ? 11 -18.391 1.571 1 88.62 127 ARG B CA 1
ATOM 2259 C C . ARG B 1 127 ? 10.086 -17.25 1.177 1 88.62 127 ARG B C 1
ATOM 2261 O O . ARG B 1 127 ? 9.93 -16.281 1.933 1 88.62 127 ARG B O 1
ATOM 2268 N N . ALA B 1 128 ? 9.516 -17.281 0.072 1 89.12 128 ALA B N 1
ATOM 2269 C CA . ALA B 1 128 ? 8.578 -16.25 -0.386 1 89.12 128 ALA B CA 1
ATOM 2270 C C . ALA B 1 128 ? 7.379 -16.156 0.552 1 89.12 128 ALA B C 1
ATOM 2272 O O . ALA B 1 128 ? 6.926 -15.047 0.872 1 89.12 128 ALA B O 1
ATOM 2273 N N . ASN B 1 129 ? 6.914 -17.312 0.962 1 89.44 129 ASN B N 1
ATOM 2274 C CA . ASN B 1 129 ? 5.785 -17.344 1.89 1 89.44 129 ASN B CA 1
ATOM 2275 C C . ASN B 1 129 ? 6.152 -16.719 3.238 1 89.44 129 ASN B C 1
ATOM 2277 O O . ASN B 1 129 ? 5.375 -15.961 3.809 1 89.44 129 ASN B O 1
ATOM 2281 N N . SER B 1 130 ? 7.316 -17.094 3.664 1 91.25 130 SER B N 1
ATOM 2282 C CA . SER B 1 130 ? 7.773 -16.547 4.934 1 91.25 130 SER B CA 1
ATOM 2283 C C . SER B 1 130 ? 7.953 -15.039 4.848 1 91.25 130 SER B C 1
ATOM 2285 O O . SER B 1 130 ? 7.547 -14.305 5.754 1 91.25 130 SER B O 1
ATOM 2287 N N . LEU B 1 131 ? 8.5 -14.516 3.814 1 92.75 131 LEU B N 1
ATOM 2288 C CA . LEU B 1 131 ? 8.703 -13.086 3.613 1 92.75 131 LEU B CA 1
ATOM 2289 C C . LEU B 1 131 ? 7.367 -12.359 3.48 1 92.75 131 LEU B C 1
ATOM 2291 O O . LEU B 1 131 ? 7.176 -11.289 4.062 1 92.75 131 LEU B O 1
ATOM 2295 N N . ASN B 1 132 ? 6.508 -12.984 2.787 1 93 132 ASN B N 1
ATOM 2296 C CA . ASN B 1 132 ? 5.18 -12.406 2.602 1 93 132 ASN B CA 1
ATOM 2297 C C . ASN B 1 132 ? 4.426 -12.289 3.924 1 93 132 ASN B C 1
ATOM 2299 O O . ASN B 1 132 ? 3.723 -11.312 4.16 1 93 132 ASN B O 1
ATOM 2303 N N . ASN B 1 133 ? 4.59 -13.336 4.73 1 93.38 133 ASN B N 1
ATOM 2304 C CA . ASN B 1 133 ? 3.998 -13.297 6.062 1 93.38 133 ASN B CA 1
ATOM 2305 C C . ASN B 1 133 ? 4.59 -12.172 6.906 1 93.38 133 ASN B C 1
ATOM 2307 O O . ASN B 1 133 ? 3.857 -11.445 7.578 1 93.38 133 ASN B O 1
ATOM 2311 N N . ALA B 1 134 ? 5.832 -12.008 6.871 1 94.69 134 ALA B N 1
ATOM 2312 C CA . ALA B 1 134 ? 6.512 -10.953 7.609 1 94.69 134 ALA B CA 1
ATOM 2313 C C . ALA B 1 134 ? 6.086 -9.57 7.117 1 94.69 134 ALA B C 1
ATOM 2315 O O . ALA B 1 134 ? 5.824 -8.672 7.918 1 94.69 134 ALA B O 1
ATOM 2316 N N . ILE B 1 135 ? 5.988 -9.398 5.844 1 96.62 135 ILE B N 1
ATOM 2317 C CA . ILE B 1 135 ? 5.574 -8.141 5.234 1 96.62 135 ILE B CA 1
ATOM 2318 C C . ILE B 1 135 ? 4.148 -7.805 5.66 1 96.62 135 ILE B C 1
ATOM 2320 O O . ILE B 1 135 ? 3.861 -6.676 6.055 1 96.62 135 ILE B O 1
ATOM 2324 N N . THR B 1 136 ? 3.258 -8.805 5.625 1 95.62 136 THR B N 1
ATOM 2325 C CA . THR B 1 136 ? 1.864 -8.594 6 1 95.62 136 THR B CA 1
ATOM 2326 C C . THR B 1 136 ? 1.76 -8.133 7.453 1 95.62 136 THR B C 1
ATOM 2328 O O . THR B 1 136 ? 1.025 -7.191 7.758 1 95.62 136 THR B O 1
ATOM 2331 N N . ILE B 1 137 ? 2.484 -8.781 8.297 1 95.31 137 ILE B N 1
ATOM 2332 C CA . ILE B 1 137 ? 2.484 -8.414 9.703 1 95.31 137 ILE B CA 1
ATOM 2333 C C . ILE B 1 137 ? 3.031 -6.996 9.867 1 95.31 137 ILE B C 1
ATOM 2335 O O . ILE B 1 137 ? 2.473 -6.188 10.617 1 95.31 137 ILE B O 1
ATOM 2339 N N . GLY B 1 138 ? 4.148 -6.691 9.219 1 96.69 138 GLY B N 1
ATOM 2340 C CA . GLY B 1 138 ? 4.699 -5.344 9.25 1 96.69 138 GLY B CA 1
ATOM 2341 C C . GLY B 1 138 ? 3.723 -4.289 8.766 1 96.69 138 GLY B C 1
ATOM 2342 O O . GLY B 1 138 ? 3.568 -3.242 9.398 1 96.69 138 GLY B O 1
ATOM 2343 N N . ILE B 1 139 ? 3.043 -4.551 7.688 1 96.5 139 ILE B N 1
ATOM 2344 C CA . ILE B 1 139 ? 2.072 -3.619 7.121 1 96.5 139 ILE B CA 1
ATOM 2345 C C . ILE B 1 139 ? 0.906 -3.438 8.094 1 96.5 139 ILE B C 1
ATOM 2347 O O . ILE B 1 139 ? 0.363 -2.336 8.219 1 96.5 139 ILE B O 1
ATOM 2351 N N . PHE B 1 140 ? 0.49 -4.555 8.781 1 95.88 140 PHE B N 1
ATOM 2352 C CA . PHE B 1 140 ? -0.566 -4.449 9.781 1 95.88 140 PHE B CA 1
ATOM 2353 C C . PHE B 1 140 ? -0.177 -3.467 10.875 1 95.88 140 PHE B C 1
ATOM 2355 O O . PHE B 1 140 ? -0.968 -2.598 11.25 1 95.88 140 PHE B O 1
ATOM 2362 N N . ILE B 1 141 ? 0.979 -3.545 11.336 1 96.81 141 ILE B N 1
ATOM 2363 C CA . ILE B 1 141 ? 1.481 -2.654 12.375 1 96.81 141 ILE B CA 1
ATOM 2364 C C . ILE B 1 141 ? 1.518 -1.22 11.852 1 96.81 141 ILE B C 1
ATOM 2366 O O . ILE B 1 141 ? 1.101 -0.29 12.547 1 96.81 141 ILE B O 1
ATOM 2370 N N . ILE B 1 142 ? 2.008 -1.004 10.664 1 96.69 142 ILE B N 1
ATOM 2371 C CA . ILE B 1 142 ? 2.076 0.315 10.047 1 96.69 142 ILE B CA 1
ATOM 2372 C C . ILE B 1 142 ? 0.672 0.908 9.938 1 96.69 142 ILE B C 1
ATOM 2374 O O . ILE B 1 142 ? 0.47 2.092 10.219 1 96.69 142 ILE B O 1
ATOM 2378 N N . THR B 1 143 ? -0.272 0.078 9.562 1 96.81 143 THR B N 1
ATOM 2379 C CA . THR B 1 143 ? -1.648 0.537 9.406 1 96.81 143 THR B CA 1
ATOM 2380 C C . THR B 1 143 ? -2.219 0.999 10.742 1 96.81 143 THR B C 1
ATOM 2382 O O . THR B 1 143 ? -2.807 2.078 10.836 1 96.81 143 THR B O 1
ATOM 2385 N N . VAL B 1 144 ? -2.066 0.2 11.766 1 96.81 144 VAL B N 1
ATOM 2386 C CA . VAL B 1 144 ? -2.557 0.544 13.102 1 96.81 144 VAL B CA 1
ATOM 2387 C C . VAL B 1 144 ? -1.881 1.825 13.586 1 96.81 144 VAL B C 1
ATOM 2389 O O . VAL B 1 144 ? -2.539 2.709 14.141 1 96.81 144 VAL B O 1
ATOM 2392 N N . ASP B 1 145 ? -0.613 1.945 13.398 1 95.88 145 ASP B N 1
ATOM 2393 C CA . ASP B 1 145 ? 0.146 3.141 13.75 1 95.88 145 ASP B CA 1
ATOM 2394 C C . ASP B 1 145 ? -0.411 4.375 13.047 1 95.88 145 ASP B C 1
ATOM 2396 O O . ASP B 1 145 ? -0.594 5.422 13.672 1 95.88 145 ASP B O 1
ATOM 2400 N N . ASN B 1 146 ? -0.664 4.289 11.836 1 94.69 146 ASN B N 1
ATOM 2401 C CA . ASN B 1 146 ? -1.164 5.418 11.062 1 94.69 146 ASN B CA 1
ATOM 2402 C C . ASN B 1 146 ? -2.539 5.871 11.547 1 94.69 146 ASN B C 1
ATOM 2404 O O . ASN B 1 146 ? -2.832 7.066 11.57 1 94.69 146 ASN B O 1
ATOM 2408 N N . ILE B 1 147 ? -3.303 4.871 11.914 1 94.12 147 ILE B N 1
ATOM 2409 C CA . ILE B 1 147 ? -4.609 5.195 12.477 1 94.12 147 ILE B CA 1
ATOM 2410 C C . ILE B 1 147 ? -4.434 5.961 13.789 1 94.12 147 ILE B C 1
ATOM 2412 O O . ILE B 1 147 ? -5.133 6.941 14.047 1 94.12 147 ILE B O 1
ATOM 2416 N N . LEU B 1 148 ? -3.516 5.582 14.594 1 93 148 LEU B N 1
ATOM 2417 C CA . LEU B 1 148 ? -3.223 6.262 15.852 1 93 148 LEU B CA 1
ATOM 2418 C C . LEU B 1 148 ? -2.729 7.684 15.594 1 93 148 LEU B C 1
ATOM 2420 O O . LEU B 1 148 ? -3.17 8.625 16.25 1 93 148 LEU B O 1
ATOM 2424 N N . ILE B 1 149 ? -1.811 7.867 14.703 1 91.12 149 ILE B N 1
ATOM 2425 C CA . ILE B 1 149 ? -1.295 9.18 14.328 1 91.12 149 ILE B CA 1
ATOM 2426 C C . ILE B 1 149 ? -2.451 10.094 13.922 1 91.12 149 ILE B C 1
ATOM 2428 O O . ILE B 1 149 ? -2.535 11.242 14.367 1 91.12 149 ILE B O 1
ATOM 2432 N N . SER B 1 150 ? -3.299 9.562 13.086 1 88.62 150 SER B N 1
ATOM 2433 C CA . SER B 1 150 ? -4.426 10.328 12.57 1 88.62 150 SER B CA 1
ATOM 2434 C C . SER B 1 150 ? -5.398 10.703 13.688 1 88.62 150 SER B C 1
ATOM 2436 O O . SER B 1 150 ? -6.051 11.75 13.625 1 88.62 150 SER B O 1
ATOM 2438 N N . SER B 1 151 ? -5.477 9.906 14.719 1 87.19 151 SER B N 1
ATOM 2439 C CA . SER B 1 151 ? -6.406 10.133 15.82 1 87.19 151 SER B CA 1
ATOM 2440 C C . SER B 1 151 ? -5.895 11.219 16.766 1 87.19 151 SER B C 1
ATOM 2442 O O . SER B 1 151 ? -6.684 11.945 17.359 1 87.19 151 SER B O 1
ATOM 2444 N N . PHE B 1 152 ? -4.609 11.453 16.859 1 79.06 152 PHE B N 1
ATOM 2445 C CA . PHE B 1 152 ? -4.035 12.383 17.828 1 79.06 152 PHE B CA 1
ATOM 2446 C C . PHE B 1 152 ? -3.635 13.688 17.156 1 79.06 152 PHE B C 1
ATOM 2448 O O . PHE B 1 152 ? -3.299 14.664 17.828 1 79.06 152 PHE B O 1
ATOM 2455 N N . GLY B 1 153 ? -3.438 13.852 15.891 1 66.69 153 GLY B N 1
ATOM 2456 C CA . GLY B 1 153 ? -3.006 15.055 15.211 1 66.69 153 GLY B CA 1
ATOM 2457 C C . GLY B 1 153 ? -3.934 16.234 15.438 1 66.69 153 GLY B C 1
ATOM 2458 O O . GLY B 1 153 ? -3.631 17.359 15.023 1 66.69 153 GLY B O 1
ATOM 2459 N N . MET B 1 154 ? -5.18 16.312 15.812 1 58 154 MET B N 1
ATOM 2460 C CA . MET B 1 154 ? -6.125 17.422 15.891 1 58 154 MET B CA 1
ATOM 2461 C C . MET B 1 154 ? -5.762 18.359 17.031 1 58 154 MET B C 1
ATOM 2463 O O . MET B 1 154 ? -5.473 17.922 18.156 1 58 154 MET B O 1
ATOM 2467 N N . LYS B 1 155 ? -5.27 19.641 16.641 1 55.97 155 LYS B N 1
ATOM 2468 C CA . LYS B 1 155 ? -5.301 20.719 17.625 1 55.97 155 LYS B CA 1
ATOM 2469 C C . LYS B 1 155 ? -6.703 20.906 18.203 1 55.97 155 LYS B C 1
ATOM 2471 O O . LYS B 1 155 ? -7.691 20.859 17.453 1 55.97 155 LYS B O 1
ATOM 2476 N N . ASN B 1 156 ? -6.91 20.594 19.375 1 47.78 156 ASN B N 1
ATOM 2477 C CA . ASN B 1 156 ? -8.062 21.203 20.031 1 47.78 156 ASN B CA 1
ATOM 2478 C C . ASN B 1 156 ? -8.125 22.703 19.781 1 47.78 156 ASN B C 1
ATOM 2480 O O . ASN B 1 156 ? -7.195 23.438 20.109 1 47.78 156 ASN B O 1
ATOM 2484 N N . SER B 1 157 ? -8.359 23.141 18.594 1 42.69 157 SER B N 1
ATOM 2485 C CA . SER B 1 157 ? -8.609 24.562 18.359 1 42.69 157 SER B CA 1
ATOM 2486 C C . SER B 1 157 ? -9.273 25.203 19.578 1 42.69 157 SER B C 1
ATOM 2488 O O . SER B 1 157 ? -9.648 26.375 19.531 1 42.69 157 SER B O 1
ATOM 2490 N N . ASP B 1 158 ? -9.812 24.562 20.484 1 42.25 158 ASP B N 1
ATOM 2491 C CA . ASP B 1 158 ? -10.477 25.328 21.531 1 42.25 158 ASP B CA 1
ATOM 2492 C C . ASP B 1 158 ? -9.523 26.359 22.141 1 42.25 158 ASP B C 1
ATOM 2494 O O . ASP B 1 158 ? -9.961 27.297 22.812 1 42.25 158 ASP B O 1
ATOM 2498 N N . ASN B 1 159 ? -8.227 26.188 22.219 1 38.31 159 ASN B N 1
ATOM 2499 C CA . ASN B 1 159 ? -7.523 27.172 23.031 1 38.31 159 ASN B CA 1
ATOM 2500 C C . ASN B 1 159 ? -7.273 28.469 22.266 1 38.31 159 ASN B C 1
ATOM 2502 O O . ASN B 1 159 ? -6.473 29.297 22.688 1 38.31 159 ASN B O 1
ATOM 2506 N N . ILE B 1 160 ? -7.543 28.609 21.062 1 35.03 160 ILE B N 1
ATOM 2507 C CA . ILE B 1 160 ? -7.43 29.969 20.516 1 35.03 160 ILE B CA 1
ATOM 2508 C C . ILE B 1 160 ? -8.625 30.797 20.969 1 35.03 160 ILE B C 1
ATOM 2510 O O . ILE B 1 160 ? -8.836 31.922 20.484 1 35.03 160 ILE B O 1
ATOM 2514 N N . ALA B 1 161 ? -9.492 30.453 21.875 1 34.19 161 ALA B N 1
ATOM 2515 C CA . ALA B 1 161 ? -10.242 31.547 22.5 1 34.19 161 ALA B CA 1
ATOM 2516 C C . ALA B 1 161 ? -9.352 32.344 23.453 1 34.19 161 ALA B C 1
ATOM 2518 O O . ALA B 1 161 ? -8.492 31.781 24.125 1 34.19 161 ALA B O 1
#

Organism: Limulus polyphemus (NCBI:txid6850)